Protein AF-A0A2E7K359-F1 (afdb_monomer)

Sequence (233 aa):
MKFLVPFIATLAVSAGAFAADNQGDCYQSVEAIDMALESTPFDQAVTEQILAETNKAVEACESQNMQKAAIHLKKATELFNEARIAMGPGIKQEEFWAQVRTWWGSIASPDSVTTLRSPINCDARIDMLGYRVSQESPEGATFDVLVAAEEEIDGFTQTGFVSLPYDNDSQFSLCHHGGDAYDTPEVTVETISMEGTCDRAIVIDDGMCDKVRLYWPKSNPGDDEVTLIIDRN

Nearest PDB structures (foldseek):
  4z36-assembly1_A  TM=6.288E-01  e=1.512E+00  Homo sapiens
  4z35-assembly1_A  TM=7.274E-01  e=3.018E+00  Homo sapiens
  6m97-assembly1_A  TM=5.130E-01  e=9.006E-01  Salmo salar
  7c6a-assembly1_A  TM=5.335E-01  e=3.387E+00  Homo sapiens
  6dki-assembly1_A  TM=3.696E-01  e=3.387E+00  Homo sapiens

pLDDT: mean 82.36, std 16.04, range [25.42, 97.25]

Foldseek 3Di:
DDDDDPPPPPPPPDLPALQPVALVSLVVLLVSLVSNLVQDAFDPVLSVVLVVLSVQLVVCSVVGNRVSNSVSSNVSSVSSVVRLVQLPPKDDPVNVVVVCCVPVNPVDDPVFKDKDWFPQAQSRHTKIKIWGWDQPDPVGIWIKIKIWTQDPPPRAIAMEIDIADEPDPDPRHDYDDPPDPPDQFDWDKDQCDDPQFHRIWTWTHNVPAFIKTWTFGNDDPPDSYGHTDIDTD

Structure (mmCIF, N/CA/C/O backbone):
data_AF-A0A2E7K359-F1
#
_entry.id   AF-A0A2E7K359-F1
#
loop_
_atom_site.group_PDB
_atom_site.id
_atom_site.type_symbol
_atom_site.label_atom_id
_atom_site.label_alt_id
_atom_site.label_comp_id
_atom_site.label_asym_id
_atom_site.label_entity_id
_atom_site.label_seq_id
_atom_site.pdbx_PDB_ins_code
_atom_site.Cartn_x
_atom_site.Cartn_y
_atom_site.Cartn_z
_atom_site.occupancy
_atom_site.B_iso_or_equiv
_atom_site.auth_seq_id
_atom_site.auth_comp_id
_atom_site.auth_asym_id
_atom_site.auth_atom_id
_atom_site.pdbx_PDB_model_num
ATOM 1 N N . MET A 1 1 ? -20.107 8.081 -21.647 1.00 36.09 1 MET A N 1
ATOM 2 C CA . MET A 1 1 ? -20.400 7.221 -20.483 1.00 36.09 1 MET A CA 1
ATOM 3 C C . MET A 1 1 ? -19.724 7.852 -19.280 1.00 36.09 1 MET A C 1
ATOM 5 O O . MET A 1 1 ? -18.546 8.155 -19.376 1.00 36.09 1 MET A O 1
ATOM 9 N N . LYS A 1 2 ? -20.480 8.175 -18.226 1.00 31.19 2 LYS A N 1
ATOM 10 C CA . LYS A 1 2 ? -19.941 8.703 -16.966 1.00 31.19 2 LYS A CA 1
ATOM 11 C C . LYS A 1 2 ? -19.516 7.502 -16.127 1.00 31.19 2 LYS A C 1
ATOM 13 O O . LYS A 1 2 ? -20.394 6.752 -15.715 1.00 31.19 2 LYS A O 1
ATOM 18 N N . PHE A 1 3 ? -18.220 7.307 -15.921 1.00 26.72 3 PHE A N 1
ATOM 19 C CA . PHE A 1 3 ? -17.731 6.325 -14.960 1.00 26.72 3 PHE A CA 1
ATOM 20 C C . PHE A 1 3 ? -17.520 7.022 -13.619 1.00 26.72 3 PHE A C 1
ATOM 22 O O . PHE A 1 3 ? -16.901 8.083 -13.547 1.00 26.72 3 PHE A O 1
ATOM 29 N N . LEU A 1 4 ? -18.153 6.463 -12.588 1.00 25.42 4 LEU A N 1
ATOM 30 C CA . LEU A 1 4 ? -17.957 6.854 -11.203 1.00 25.42 4 LEU A CA 1
ATOM 31 C C . LEU A 1 4 ? -16.514 6.521 -10.821 1.00 25.42 4 LEU A C 1
ATOM 33 O O . LEU A 1 4 ? -16.152 5.354 -10.740 1.00 25.42 4 LEU A O 1
ATOM 37 N N . VAL A 1 5 ? -15.712 7.553 -10.580 1.00 26.50 5 VAL A N 1
ATOM 38 C CA . VAL A 1 5 ? -14.507 7.441 -9.756 1.00 26.50 5 VAL A CA 1
ATOM 39 C C . VAL A 1 5 ? -14.977 6.969 -8.375 1.00 26.50 5 VAL A C 1
ATOM 41 O O . VAL A 1 5 ? -15.903 7.596 -7.841 1.00 26.50 5 VAL A O 1
ATOM 44 N N . PRO A 1 6 ? -14.419 5.899 -7.779 1.00 30.14 6 PRO A N 1
ATOM 45 C CA . PRO A 1 6 ? -14.694 5.599 -6.389 1.00 30.14 6 PRO A CA 1
ATOM 46 C C . PRO A 1 6 ? -14.055 6.729 -5.588 1.00 30.14 6 PRO A C 1
ATOM 48 O O . PRO A 1 6 ? -12.846 6.797 -5.388 1.00 30.14 6 PRO A O 1
ATOM 51 N N . PHE A 1 7 ? -14.888 7.689 -5.203 1.00 27.67 7 PHE A N 1
ATOM 52 C CA . PHE A 1 7 ? -14.569 8.632 -4.154 1.00 27.67 7 PHE A CA 1
ATOM 53 C C . PHE A 1 7 ? -14.324 7.759 -2.923 1.00 27.67 7 PHE A C 1
ATOM 55 O O . PHE A 1 7 ? -15.277 7.281 -2.309 1.00 27.67 7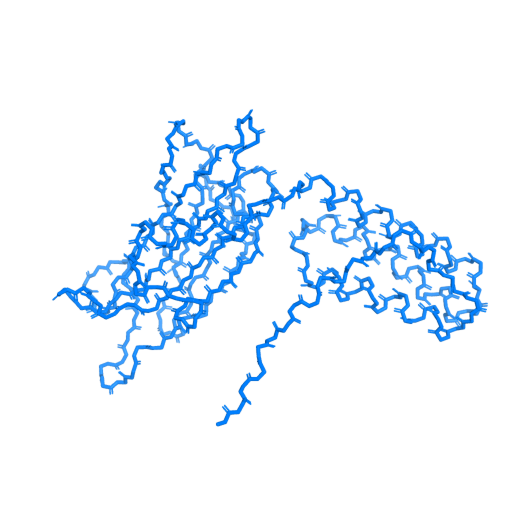 PHE A O 1
ATOM 62 N N . ILE A 1 8 ? -13.058 7.479 -2.603 1.00 33.09 8 ILE A N 1
ATOM 63 C CA . ILE A 1 8 ? -12.691 6.970 -1.286 1.00 33.09 8 ILE A CA 1
ATOM 64 C C . ILE A 1 8 ? -13.028 8.127 -0.356 1.00 33.09 8 ILE A C 1
ATOM 66 O O . ILE A 1 8 ? -12.249 9.065 -0.179 1.00 33.09 8 ILE A O 1
ATOM 70 N N . ALA A 1 9 ? -14.269 8.130 0.127 1.00 28.42 9 ALA A N 1
ATOM 71 C CA . ALA A 1 9 ? -14.694 9.013 1.181 1.00 28.42 9 ALA A CA 1
ATOM 72 C C . ALA A 1 9 ? -13.755 8.709 2.337 1.00 28.42 9 ALA A C 1
ATOM 74 O O . ALA A 1 9 ? -13.817 7.636 2.931 1.00 28.42 9 ALA A O 1
ATOM 75 N N . THR A 1 10 ? -12.835 9.630 2.605 1.00 36.50 10 THR A N 1
ATOM 76 C CA . THR A 1 10 ? -12.065 9.635 3.836 1.00 36.50 10 THR A CA 1
ATOM 77 C C . THR A 1 10 ? -13.097 9.822 4.939 1.00 36.50 10 THR A C 1
ATOM 79 O O . THR A 1 10 ? -13.467 10.946 5.280 1.00 36.50 10 THR A O 1
ATOM 82 N N . LEU A 1 11 ? -13.664 8.713 5.415 1.00 40.19 11 LEU A N 1
ATOM 83 C CA . LEU A 1 11 ? -14.489 8.671 6.604 1.00 40.19 11 LEU A CA 1
ATOM 84 C C . LEU A 1 11 ? -13.531 9.004 7.736 1.00 40.19 11 LEU A C 1
ATOM 86 O O . LEU A 1 11 ? -12.896 8.148 8.343 1.00 40.19 11 LEU A O 1
ATOM 90 N N . ALA A 1 12 ? -13.372 10.304 7.973 1.00 41.19 12 ALA A N 1
ATOM 91 C CA . ALA A 1 12 ? -12.900 10.772 9.246 1.00 41.19 12 ALA A CA 1
ATOM 92 C C . ALA A 1 12 ? -13.884 10.185 10.255 1.00 41.19 12 ALA A C 1
ATOM 94 O O . ALA A 1 12 ? -15.019 10.655 10.361 1.00 41.19 12 ALA A O 1
ATOM 95 N N . VAL A 1 13 ? -13.455 9.144 10.969 1.00 49.72 13 VAL A N 1
ATOM 96 C CA . VAL A 1 13 ? -14.063 8.728 12.229 1.00 49.72 13 VAL A CA 1
ATOM 97 C C . VAL A 1 13 ? -13.829 9.897 13.180 1.00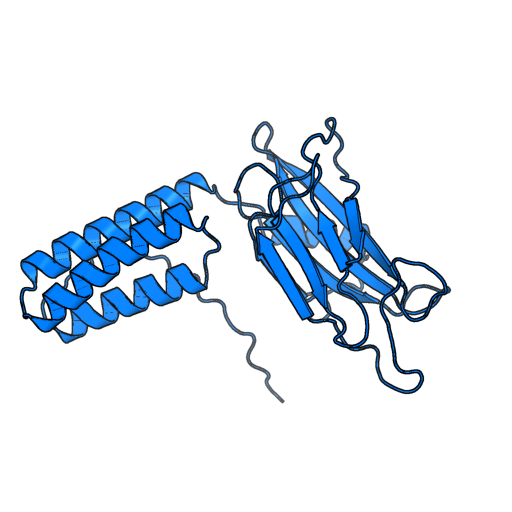 49.72 13 VAL A C 1
ATOM 99 O O . VAL A 1 13 ? -12.864 9.953 13.942 1.00 49.72 13 VAL A O 1
ATOM 102 N N . SER A 1 14 ? -14.620 10.950 12.991 1.00 43.53 14 SER A N 1
ATOM 103 C CA . SER A 1 14 ? -14.461 12.193 13.713 1.00 43.53 14 SER A CA 1
ATOM 104 C C . SER A 1 14 ? -14.721 11.879 15.175 1.00 43.53 14 SER A C 1
ATOM 106 O O . SER A 1 14 ? -15.659 11.157 15.496 1.00 43.53 14 SER A O 1
ATOM 108 N N . ALA A 1 15 ? -13.901 12.436 16.062 1.00 40.06 15 ALA A N 1
ATOM 109 C CA . ALA A 1 15 ? -13.975 12.263 17.513 1.00 40.06 15 ALA A CA 1
ATOM 110 C C . ALA A 1 15 ? -15.309 12.733 18.155 1.00 40.06 15 ALA A C 1
ATOM 112 O O . ALA A 1 15 ? -15.413 12.840 19.378 1.00 40.06 15 ALA A O 1
ATOM 113 N N . GLY A 1 16 ? -16.330 13.036 17.348 1.00 39.84 16 GLY A N 1
ATOM 114 C CA . GLY A 1 16 ? -17.699 13.258 17.773 1.00 39.84 16 GLY A CA 1
ATOM 115 C C . GLY A 1 16 ? -18.357 11.928 18.113 1.00 39.84 16 GLY A C 1
ATOM 116 O O . GLY A 1 16 ? -18.814 11.225 17.225 1.00 39.84 16 GLY A O 1
ATOM 117 N N . ALA A 1 17 ? -18.346 11.616 19.410 1.00 44.19 17 ALA A N 1
ATOM 118 C CA . ALA A 1 17 ? -19.154 10.623 20.112 1.00 44.19 17 ALA A CA 1
ATOM 119 C C . ALA A 1 17 ? -20.079 9.777 19.219 1.00 44.19 17 ALA A C 1
ATOM 121 O O . ALA A 1 17 ? -21.140 10.240 18.803 1.00 44.19 17 ALA A O 1
ATOM 122 N N . PHE A 1 18 ? -19.712 8.510 19.020 1.00 56.94 18 PHE A N 1
ATOM 123 C CA . PHE A 1 18 ? -20.666 7.463 18.676 1.00 56.94 18 PHE A CA 1
ATOM 124 C C . PHE A 1 18 ? -21.719 7.387 19.792 1.00 56.94 18 PHE A C 1
ATOM 126 O O . PHE A 1 18 ? -21.542 6.713 20.809 1.00 56.94 18 PHE A O 1
ATOM 133 N N . ALA A 1 19 ? -22.775 8.185 19.659 1.00 56.38 19 ALA A N 1
ATOM 134 C CA . ALA A 1 19 ? -23.926 8.162 20.537 1.00 56.38 19 ALA A CA 1
ATOM 135 C C . ALA A 1 19 ? -24.786 6.976 20.101 1.00 56.38 19 ALA A C 1
ATOM 137 O O . ALA A 1 19 ? -25.603 7.083 19.193 1.00 56.38 19 ALA A O 1
ATOM 138 N N . ALA A 1 20 ? -24.562 5.815 20.714 1.00 63.44 20 ALA A N 1
ATOM 139 C CA . ALA A 1 20 ? -25.465 4.678 20.589 1.00 63.44 20 ALA A CA 1
ATOM 140 C C . ALA A 1 20 ? -26.734 4.962 21.413 1.00 63.44 20 ALA A C 1
ATOM 142 O O . ALA A 1 20 ? -26.973 4.318 22.428 1.00 63.44 20 ALA A O 1
ATOM 143 N N . ASP A 1 21 ? -27.517 5.975 21.035 1.00 75.94 21 ASP A N 1
ATOM 144 C CA . ASP A 1 21 ? -28.728 6.363 21.773 1.00 75.94 21 ASP A CA 1
ATOM 145 C C . ASP A 1 21 ? -29.870 5.363 21.537 1.00 75.94 21 ASP A C 1
ATOM 147 O O . ASP A 1 21 ? -30.780 5.217 22.358 1.00 75.94 21 ASP A O 1
ATOM 151 N N . ASN A 1 22 ? -29.802 4.626 20.428 1.00 85.38 22 ASN A N 1
ATOM 152 C CA . ASN A 1 22 ? -30.669 3.501 20.125 1.00 85.38 22 ASN A CA 1
ATOM 153 C C . ASN A 1 22 ? -29.909 2.394 19.367 1.00 85.38 22 ASN A C 1
ATOM 155 O O . ASN A 1 22 ? -28.769 2.564 18.937 1.00 85.38 22 ASN A O 1
ATOM 159 N N . GLN A 1 23 ? -30.562 1.242 19.194 1.00 86.31 23 GLN A N 1
ATOM 160 C CA . GLN A 1 23 ? -29.957 0.068 18.559 1.00 86.31 23 GLN A CA 1
ATOM 161 C C . GLN A 1 23 ? -29.557 0.310 17.091 1.00 86.31 23 GLN A C 1
ATOM 163 O O . GLN A 1 23 ? -28.557 -0.242 16.644 1.00 86.31 23 GLN A O 1
ATOM 168 N N . GLY A 1 24 ? -30.295 1.145 16.352 1.00 85.19 24 GLY A N 1
ATOM 169 C CA . GLY A 1 24 ? -29.943 1.530 14.983 1.00 85.19 24 GLY A CA 1
ATOM 170 C C . GLY A 1 24 ? -28.645 2.335 14.932 1.00 85.19 24 GLY A C 1
ATOM 171 O O . GLY A 1 24 ? -27.735 1.971 14.191 1.00 85.19 24 GLY A O 1
ATOM 172 N N . ASP A 1 25 ? -28.524 3.357 15.780 1.00 86.25 25 ASP A N 1
ATOM 173 C CA . ASP A 1 25 ? -27.317 4.193 15.876 1.00 86.25 25 ASP A CA 1
ATOM 174 C C . ASP A 1 25 ? -26.092 3.356 16.288 1.00 86.25 25 ASP A C 1
ATOM 176 O O . ASP A 1 25 ? -24.977 3.562 15.805 1.00 86.25 25 ASP A O 1
ATOM 180 N N . CYS A 1 26 ? -26.311 2.362 17.154 1.00 88.19 26 CYS A N 1
ATOM 181 C CA . CYS A 1 26 ? -25.297 1.408 17.596 1.00 88.19 26 CYS A CA 1
ATOM 182 C C . CYS A 1 26 ? -24.690 0.631 16.417 1.00 88.19 26 CYS A C 1
ATOM 184 O O . CYS A 1 26 ? -23.471 0.609 16.255 1.00 88.19 26 CYS A O 1
ATOM 186 N N . TYR A 1 27 ? -25.528 0.045 15.555 1.00 90.00 27 TYR A N 1
ATOM 187 C CA . TYR A 1 27 ? -25.046 -0.707 14.392 1.00 90.00 27 TYR A CA 1
ATOM 188 C C . TYR A 1 27 ? -24.427 0.183 13.317 1.00 90.00 27 TYR A C 1
ATOM 190 O O . TYR A 1 27 ? -23.407 -0.196 12.754 1.00 90.00 27 TYR A O 1
ATOM 198 N N . GLN A 1 28 ? -24.969 1.382 13.086 1.00 89.06 28 GLN A N 1
ATOM 199 C CA . GLN A 1 28 ? -24.342 2.351 12.178 1.00 89.06 28 GLN A CA 1
ATOM 200 C C . GLN A 1 28 ? -22.927 2.722 12.635 1.00 89.06 28 GLN A C 1
ATOM 202 O O . GLN A 1 28 ? -22.025 2.896 11.820 1.00 89.06 28 GLN A O 1
ATOM 207 N N . SER A 1 29 ? -22.722 2.816 13.949 1.00 88.81 29 SER A N 1
ATOM 208 C CA . SER A 1 29 ? -21.412 3.093 14.538 1.00 88.81 29 SER A CA 1
ATOM 209 C C . SER A 1 29 ? -20.427 1.941 14.327 1.00 88.81 29 SER A C 1
ATOM 211 O O . SER A 1 29 ? -19.271 2.176 13.983 1.00 88.81 29 SER A O 1
ATOM 213 N N . VAL A 1 30 ? -20.888 0.700 14.513 1.00 90.94 30 VAL A N 1
ATOM 214 C CA . VAL A 1 30 ? -20.098 -0.512 14.239 1.00 90.94 30 VAL A CA 1
ATOM 215 C C . VAL A 1 30 ? -19.695 -0.568 12.766 1.00 90.94 30 VAL A C 1
ATOM 217 O O . VAL A 1 30 ? -18.514 -0.721 12.472 1.00 90.94 30 VAL A O 1
ATOM 220 N N . GLU A 1 31 ? -20.654 -0.387 11.857 1.00 89.44 31 GLU A N 1
ATOM 221 C CA . GLU A 1 31 ? -20.432 -0.421 10.406 1.00 89.44 31 GLU A CA 1
ATOM 222 C C . GLU A 1 31 ? -19.431 0.653 9.963 1.00 89.44 31 GLU A C 1
ATOM 224 O O . GLU A 1 31 ? -18.535 0.380 9.169 1.00 89.44 31 GLU A O 1
ATOM 229 N N . ALA A 1 32 ? -19.506 1.858 10.533 1.00 87.75 32 ALA A N 1
ATOM 230 C CA . ALA A 1 32 ? -18.550 2.920 10.233 1.00 87.75 32 ALA A CA 1
ATOM 231 C C . ALA A 1 32 ? -17.109 2.562 10.639 1.00 87.75 32 ALA A C 1
ATOM 233 O O . ALA A 1 32 ? -16.174 2.914 9.920 1.00 87.75 32 ALA A O 1
ATOM 234 N N . ILE A 1 33 ? -16.915 1.883 11.776 1.00 88.12 33 ILE A N 1
ATOM 235 C CA . ILE A 1 33 ? -15.588 1.418 12.208 1.00 88.12 33 ILE A CA 1
ATOM 236 C C . ILE A 1 33 ? -15.104 0.280 11.306 1.00 88.12 33 ILE A C 1
ATOM 238 O O . ILE A 1 33 ? -13.936 0.277 10.928 1.00 88.12 33 ILE A O 1
ATOM 242 N N . ASP A 1 34 ? -15.987 -0.646 10.936 1.00 87.75 34 ASP A N 1
ATOM 243 C CA . ASP A 1 34 ? -15.666 -1.780 10.064 1.00 87.75 34 ASP A CA 1
ATOM 244 C C . ASP A 1 34 ? -15.203 -1.304 8.678 1.00 87.75 34 ASP A C 1
ATOM 246 O O . ASP A 1 34 ? -14.085 -1.589 8.256 1.00 87.75 34 ASP A O 1
ATOM 250 N N . MET A 1 35 ? -15.972 -0.416 8.040 1.00 82.81 35 MET A N 1
ATOM 251 C CA . MET A 1 35 ? -15.583 0.219 6.773 1.00 82.81 35 MET A CA 1
ATOM 252 C C . MET A 1 35 ? -14.269 1.010 6.880 1.00 82.81 35 MET A C 1
ATOM 254 O O . MET A 1 35 ? -13.477 1.072 5.934 1.00 82.81 35 MET A O 1
ATOM 258 N N . ALA A 1 36 ? -14.026 1.663 8.020 1.00 82.19 36 ALA A N 1
ATOM 259 C CA . ALA A 1 36 ? -12.787 2.401 8.248 1.00 82.19 36 ALA A CA 1
ATOM 260 C C . ALA A 1 36 ? -11.581 1.457 8.400 1.00 82.19 36 ALA A C 1
ATOM 262 O O . ALA A 1 36 ? -10.495 1.782 7.920 1.00 82.19 36 ALA A O 1
ATOM 263 N N . LEU A 1 37 ? -11.763 0.294 9.033 1.00 83.94 37 LEU A N 1
ATOM 264 C CA . LEU A 1 37 ? -10.744 -0.752 9.135 1.00 83.94 37 LEU A CA 1
ATOM 265 C C . LEU A 1 37 ? -10.445 -1.388 7.778 1.00 83.94 37 LEU A C 1
ATOM 267 O O . LEU A 1 37 ? -9.279 -1.542 7.437 1.00 83.94 37 LEU A O 1
ATOM 271 N N . GLU A 1 38 ? -11.466 -1.690 6.976 1.00 79.31 38 GLU A N 1
ATOM 272 C CA . GLU A 1 38 ? -11.282 -2.246 5.627 1.00 79.31 38 GLU A CA 1
ATOM 273 C C . GLU A 1 38 ? -10.488 -1.308 4.709 1.00 79.31 38 GLU A C 1
ATOM 275 O O . GLU A 1 38 ? -9.737 -1.749 3.841 1.00 79.31 38 GLU A O 1
ATOM 280 N N . SER A 1 39 ? -10.641 0.002 4.906 1.00 69.69 39 SER A N 1
ATOM 281 C CA . SER A 1 39 ? -9.964 1.029 4.111 1.00 69.69 39 SER A CA 1
ATOM 282 C C . SER A 1 39 ? -8.619 1.487 4.685 1.00 69.69 39 SER A C 1
ATOM 284 O O . SER A 1 39 ? -7.922 2.262 4.023 1.00 69.69 39 SER A O 1
ATOM 286 N N . THR A 1 40 ? -8.231 1.022 5.880 1.00 70.69 40 THR A N 1
ATOM 287 C CA . THR A 1 40 ? -6.989 1.438 6.548 1.00 70.69 40 THR A CA 1
ATOM 288 C C . THR A 1 40 ? -6.084 0.233 6.835 1.00 70.69 40 THR A C 1
ATOM 290 O O . THR A 1 40 ? -6.432 -0.610 7.659 1.00 70.69 40 THR A O 1
ATOM 293 N N . PRO A 1 41 ? -4.891 0.152 6.222 1.00 72.31 41 PRO A N 1
ATOM 294 C CA . PRO A 1 41 ? -4.006 -1.009 6.325 1.00 72.31 41 PRO A CA 1
ATOM 295 C C . PRO A 1 41 ? -3.184 -0.992 7.625 1.00 72.31 41 PRO A C 1
ATOM 297 O O . PRO A 1 41 ? -1.968 -0.798 7.612 1.00 72.31 41 PRO A O 1
ATOM 300 N N . PHE A 1 42 ? -3.852 -1.168 8.766 1.00 79.06 42 PHE A N 1
ATOM 301 C CA . PHE A 1 42 ? -3.182 -1.360 10.053 1.00 79.06 42 PHE A CA 1
ATOM 302 C C . PHE A 1 42 ? -2.490 -2.726 10.139 1.00 79.06 42 PHE A C 1
ATOM 304 O O . PHE A 1 42 ? -2.877 -3.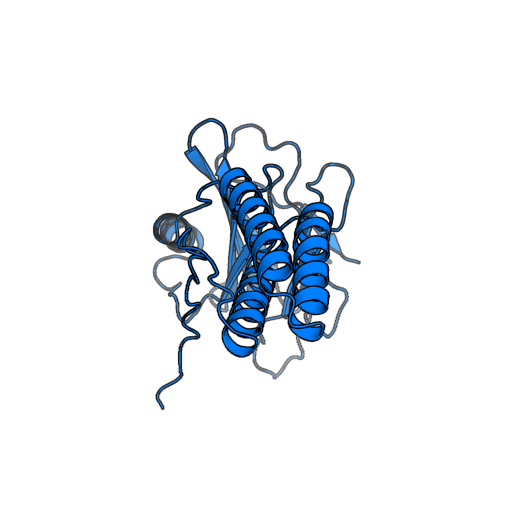687 9.472 1.00 79.06 42 PHE A O 1
ATOM 311 N N . ASP A 1 43 ? -1.501 -2.835 11.028 1.00 75.38 43 ASP A N 1
ATOM 312 C CA . ASP A 1 43 ? -0.932 -4.127 11.416 1.00 75.38 43 ASP A CA 1
ATOM 313 C C . ASP A 1 43 ? -2.008 -5.072 11.959 1.00 75.38 43 ASP A C 1
ATOM 315 O O . ASP A 1 43 ? -2.905 -4.656 12.698 1.00 75.38 43 ASP A O 1
ATOM 319 N N . GLN A 1 44 ? -1.857 -6.372 11.692 1.00 78.62 44 GLN A N 1
ATOM 320 C CA . GLN A 1 44 ? -2.800 -7.399 12.144 1.00 78.62 44 GLN A CA 1
ATOM 321 C C . GLN A 1 44 ? -3.103 -7.303 13.649 1.00 78.62 44 GLN A C 1
ATOM 323 O O . GLN A 1 44 ? -4.263 -7.336 14.049 1.00 78.62 44 GLN A O 1
ATOM 328 N N . ALA A 1 45 ? -2.079 -7.119 14.489 1.00 83.00 45 ALA A N 1
ATOM 329 C CA . ALA A 1 45 ? -2.248 -7.030 15.940 1.00 83.00 45 ALA A CA 1
ATOM 330 C C . ALA A 1 45 ? -3.072 -5.807 16.386 1.00 83.00 45 ALA A C 1
ATOM 332 O O . ALA A 1 45 ? -3.732 -5.847 17.426 1.00 83.00 45 ALA A O 1
ATOM 333 N N . VAL A 1 46 ? -3.024 -4.712 15.625 1.00 87.19 46 VAL A N 1
ATOM 334 C CA . VAL A 1 46 ? -3.819 -3.504 15.875 1.00 87.19 46 VAL A CA 1
ATOM 335 C C . VAL A 1 46 ? -5.251 -3.724 15.399 1.00 87.19 46 VAL A C 1
ATOM 337 O O . VAL A 1 46 ? -6.190 -3.472 16.156 1.00 87.19 46 VAL A O 1
ATOM 340 N N . THR A 1 47 ? -5.421 -4.271 14.194 1.00 88.19 47 THR A N 1
ATOM 341 C CA . THR A 1 47 ? -6.728 -4.643 13.636 1.00 88.19 47 THR A CA 1
ATOM 342 C C . THR A 1 47 ? -7.483 -5.580 14.576 1.00 88.19 47 THR A C 1
ATOM 344 O O . THR A 1 47 ? -8.643 -5.327 14.898 1.00 88.19 47 THR A O 1
ATOM 347 N N . GLU A 1 48 ? -6.819 -6.606 15.112 1.00 92.38 48 GLU A N 1
ATOM 348 C CA . GLU A 1 48 ? -7.402 -7.542 16.081 1.00 92.38 48 GLU A CA 1
ATOM 349 C C . GLU A 1 48 ? -7.860 -6.850 17.375 1.00 92.38 48 GLU A C 1
ATOM 351 O O . GLU A 1 48 ? -8.919 -7.184 17.909 1.00 92.38 48 GLU A O 1
ATOM 356 N N . GLN A 1 49 ? -7.111 -5.861 17.875 1.00 94.62 49 GLN A N 1
ATOM 357 C CA . GLN A 1 49 ? -7.500 -5.101 19.070 1.00 94.62 49 GLN A CA 1
ATOM 358 C C . GLN A 1 49 ? -8.733 -4.231 18.828 1.00 94.62 49 GLN A C 1
ATOM 360 O O . GLN A 1 49 ? -9.624 -4.184 19.680 1.00 94.62 49 GLN A O 1
ATOM 365 N N . ILE A 1 50 ? -8.800 -3.560 17.676 1.00 93.62 50 ILE A N 1
ATOM 366 C CA . ILE A 1 50 ? -9.955 -2.732 17.317 1.00 93.62 50 ILE A CA 1
ATOM 367 C C . ILE A 1 50 ? -11.181 -3.635 17.131 1.00 93.62 50 ILE A C 1
ATOM 369 O O . ILE A 1 50 ? -12.209 -3.391 17.762 1.00 93.62 50 ILE A O 1
ATOM 373 N N . LEU A 1 51 ? -11.054 -4.730 16.371 1.00 94.56 51 LEU A N 1
ATOM 374 C CA . LEU A 1 51 ? -12.129 -5.707 16.159 1.00 94.56 51 LEU A CA 1
ATOM 375 C C . LEU A 1 51 ? -12.619 -6.340 17.465 1.00 94.56 51 LEU A C 1
ATOM 377 O O . LEU A 1 51 ? -13.819 -6.550 17.632 1.00 94.56 51 LEU A O 1
ATOM 381 N N . ALA A 1 52 ? -11.729 -6.620 18.419 1.00 97.00 52 ALA A N 1
ATOM 382 C CA . ALA A 1 52 ? -12.124 -7.166 19.714 1.00 97.00 52 ALA A CA 1
ATOM 383 C C . ALA A 1 52 ? -13.051 -6.218 20.494 1.00 97.00 52 ALA A C 1
ATOM 385 O O . ALA A 1 52 ? -13.991 -6.680 21.142 1.00 97.00 52 ALA A O 1
ATOM 386 N N . GLU A 1 53 ? -12.816 -4.905 20.445 1.00 96.81 53 GLU A N 1
ATOM 387 C CA . GLU A 1 53 ? -13.716 -3.922 21.059 1.00 96.81 53 GLU A CA 1
ATOM 388 C C . GLU A 1 53 ? -14.982 -3.701 20.223 1.00 96.81 53 GLU A C 1
ATOM 390 O O . GLU A 1 53 ? -16.074 -3.640 20.790 1.00 96.81 53 GLU A O 1
ATOM 395 N N . THR A 1 54 ? -14.881 -3.687 18.891 1.00 94.94 54 THR A N 1
ATOM 396 C CA . THR A 1 54 ? -16.045 -3.615 17.992 1.00 94.94 54 THR A CA 1
ATOM 397 C C . THR A 1 54 ? -17.005 -4.791 18.210 1.00 94.94 54 THR A C 1
ATOM 399 O O . THR A 1 54 ? -18.209 -4.586 18.350 1.00 94.94 54 THR A O 1
ATOM 402 N N . ASN A 1 55 ? -16.497 -6.015 18.367 1.00 96.38 55 ASN A N 1
ATOM 403 C CA . ASN A 1 55 ? -17.316 -7.199 18.650 1.00 96.38 55 ASN A CA 1
ATOM 404 C C . ASN A 1 55 ? -18.027 -7.105 20.009 1.00 96.38 55 ASN A C 1
ATOM 406 O O . ASN A 1 55 ? -19.212 -7.419 20.117 1.00 96.38 55 ASN A O 1
ATOM 410 N N . LYS A 1 56 ? -17.355 -6.591 21.048 1.00 97.25 56 LYS A N 1
ATOM 411 C CA . LYS A 1 56 ? -18.003 -6.338 22.350 1.00 97.25 56 LYS A CA 1
ATOM 412 C C . LYS A 1 56 ? -19.091 -5.265 22.253 1.00 97.25 56 LYS A C 1
ATOM 414 O O . LYS A 1 56 ? -20.072 -5.324 23.000 1.00 97.25 56 LYS A O 1
ATOM 419 N N . ALA A 1 57 ? -18.931 -4.284 21.362 1.00 93.94 57 ALA A N 1
ATOM 420 C CA . ALA A 1 57 ? -19.979 -3.314 21.070 1.00 93.94 57 ALA A CA 1
ATOM 421 C C . ALA A 1 57 ? -21.184 -3.982 20.399 1.00 93.94 57 ALA A C 1
ATOM 423 O O . ALA A 1 57 ? -22.304 -3.741 20.844 1.00 93.94 57 ALA A O 1
ATOM 424 N N . VAL A 1 58 ? -20.968 -4.868 19.419 1.00 95.88 58 VAL A N 1
ATOM 425 C CA . VAL A 1 58 ? -22.036 -5.651 18.765 1.00 95.88 58 VAL A CA 1
ATOM 426 C C . VAL A 1 58 ? -22.844 -6.448 19.790 1.00 95.88 58 VAL A C 1
ATOM 428 O O . VAL A 1 58 ? -24.064 -6.291 19.854 1.00 95.88 58 VAL A O 1
ATOM 431 N N . GLU A 1 59 ? -22.185 -7.211 20.667 1.00 96.75 59 GLU A N 1
ATOM 432 C CA . GLU A 1 59 ? -22.854 -7.969 21.740 1.00 96.75 59 GLU A CA 1
ATOM 433 C C . GLU A 1 59 ? -23.696 -7.059 22.662 1.00 96.75 59 GLU A C 1
ATOM 435 O O . GLU A 1 59 ? -24.773 -7.421 23.156 1.00 96.75 59 GLU A O 1
ATOM 440 N N . ALA A 1 60 ? -23.214 -5.841 22.919 1.00 94.69 60 ALA A N 1
ATOM 441 C CA . ALA A 1 60 ? -23.934 -4.853 23.712 1.00 94.69 60 ALA A CA 1
ATOM 442 C C . ALA A 1 60 ? -25.117 -4.223 22.949 1.00 94.69 60 ALA A C 1
ATOM 444 O O . ALA A 1 60 ? -26.167 -4.000 23.559 1.00 94.69 60 ALA A O 1
ATOM 445 N N . CYS A 1 61 ? -24.994 -3.992 21.635 1.00 91.69 61 CYS A N 1
ATOM 446 C CA . CYS A 1 61 ? -26.100 -3.562 20.774 1.00 91.69 61 CYS A CA 1
ATOM 447 C C . CYS A 1 61 ? -27.219 -4.619 20.766 1.00 91.69 61 CYS A C 1
ATOM 449 O O . CYS A 1 61 ? -28.389 -4.282 20.957 1.00 91.69 61 CYS A O 1
ATOM 451 N N . GLU A 1 62 ? -26.862 -5.897 20.599 1.00 9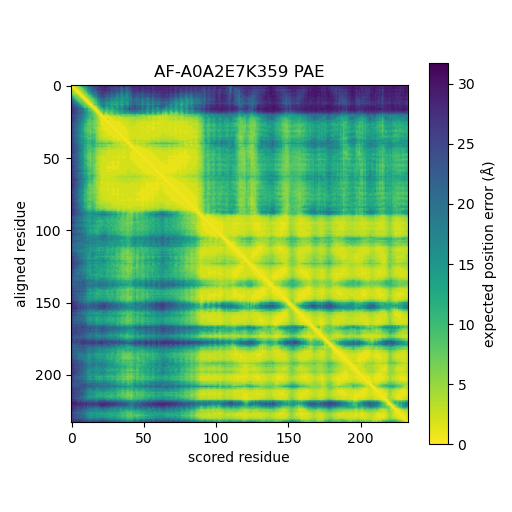5.12 62 GLU A N 1
ATOM 452 C CA . GLU A 1 62 ? -27.794 -7.035 20.560 1.00 95.12 62 GLU A CA 1
ATOM 453 C C . GLU A 1 62 ? -28.572 -7.204 21.867 1.00 95.12 62 GLU A C 1
ATOM 455 O O . GLU A 1 62 ? -29.776 -7.458 21.862 1.00 95.12 62 GLU A O 1
ATOM 460 N N . SER A 1 63 ? -27.896 -7.001 22.999 1.00 95.06 63 SER A N 1
ATOM 461 C CA . SER A 1 63 ? -28.507 -7.040 24.333 1.00 95.06 63 SER A CA 1
ATOM 462 C C . SER A 1 63 ? -29.230 -5.745 24.726 1.00 95.06 63 SER A C 1
ATOM 464 O O . SER A 1 63 ? -29.671 -5.612 25.869 1.00 95.06 63 SER A O 1
ATOM 466 N N . GLN A 1 64 ? -29.361 -4.787 23.799 1.00 93.31 64 GLN A N 1
ATOM 467 C CA . GLN A 1 64 ? -29.954 -3.462 24.013 1.00 93.31 64 GLN A CA 1
ATOM 468 C C . GLN A 1 64 ? -29.300 -2.660 25.155 1.00 93.31 64 GLN A C 1
ATOM 470 O O . GLN A 1 64 ? -29.890 -1.729 25.707 1.00 93.31 64 GLN A O 1
ATOM 475 N N . ASN A 1 65 ? -28.052 -2.982 25.501 1.00 94.88 65 ASN A N 1
ATOM 476 C CA . ASN A 1 65 ? -27.289 -2.290 26.529 1.00 94.88 65 ASN A CA 1
ATOM 477 C C . ASN A 1 65 ? -26.459 -1.160 25.907 1.00 94.88 65 ASN A C 1
ATOM 479 O O . ASN A 1 65 ? -25.241 -1.258 25.748 1.00 94.88 65 ASN A O 1
ATOM 483 N N . MET A 1 66 ? -27.143 -0.064 25.581 1.00 90.00 66 MET A N 1
ATOM 484 C CA . MET A 1 66 ? -26.567 1.096 24.894 1.00 90.00 66 MET A CA 1
ATOM 485 C C . MET A 1 66 ? -25.403 1.750 25.651 1.00 90.00 66 MET A C 1
ATOM 487 O O . MET A 1 66 ? -24.428 2.185 25.045 1.00 90.00 66 MET A O 1
ATOM 491 N N . GLN A 1 67 ? -25.448 1.756 26.987 1.00 91.69 67 GLN A N 1
ATOM 492 C CA . GLN A 1 67 ? -24.343 2.272 27.800 1.00 91.69 67 GLN A CA 1
ATOM 493 C C . GLN A 1 67 ? -23.076 1.436 27.621 1.00 91.69 67 GLN A C 1
ATOM 495 O O . GLN A 1 67 ? -21.989 1.984 27.444 1.00 91.69 67 GLN A O 1
ATOM 500 N N . LYS A 1 68 ? -23.210 0.105 27.643 1.00 93.38 68 LYS A N 1
ATOM 501 C CA . LYS A 1 68 ? -22.081 -0.801 27.423 1.00 93.38 68 LYS A CA 1
ATOM 502 C C . LYS A 1 68 ? -21.578 -0.715 25.980 1.00 93.38 68 LYS A C 1
ATOM 504 O O . LYS A 1 68 ? -20.368 -0.694 25.771 1.00 93.38 68 LYS A O 1
ATOM 509 N N . ALA A 1 69 ? -22.481 -0.600 25.008 1.00 92.69 69 ALA A N 1
ATOM 510 C CA . ALA A 1 69 ? -22.108 -0.442 23.608 1.00 92.69 69 ALA A CA 1
ATOM 511 C C . ALA A 1 69 ? -21.307 0.845 23.375 1.00 92.69 69 ALA A C 1
ATOM 513 O O . ALA A 1 69 ? -20.237 0.794 22.777 1.00 92.69 69 ALA A O 1
ATOM 514 N N . ALA A 1 70 ? -21.753 1.972 23.938 1.00 90.31 70 ALA A N 1
ATOM 515 C CA . ALA A 1 70 ? -21.050 3.249 23.841 1.00 90.31 70 ALA A CA 1
ATOM 516 C C . ALA A 1 70 ? -19.627 3.197 24.431 1.00 90.31 70 ALA A C 1
ATOM 518 O O . ALA A 1 70 ? -18.713 3.807 23.878 1.00 90.31 70 ALA A O 1
ATOM 519 N N . ILE A 1 71 ? -19.409 2.450 25.524 1.00 93.25 71 ILE A N 1
ATOM 520 C CA . ILE A 1 71 ? -18.069 2.252 26.108 1.00 93.25 71 ILE A CA 1
ATOM 521 C C . ILE A 1 71 ? -17.145 1.534 25.117 1.00 93.25 71 ILE A C 1
ATOM 523 O O . ILE A 1 71 ? -16.024 1.990 24.888 1.00 93.25 71 ILE A O 1
ATOM 527 N N . HIS A 1 72 ? -17.613 0.437 24.522 1.00 95.25 72 HIS A N 1
ATOM 528 C CA . HIS A 1 72 ? -16.814 -0.354 23.587 1.00 95.25 72 HIS A CA 1
ATOM 529 C C . HIS A 1 72 ? -16.583 0.372 22.257 1.00 95.25 72 HIS A C 1
ATOM 531 O O . HIS A 1 72 ? -15.449 0.413 21.786 1.00 95.25 72 HIS A O 1
ATOM 537 N N . LEU A 1 73 ? -17.599 1.048 21.708 1.00 92.38 73 LEU A N 1
ATOM 538 C CA . LEU A 1 73 ? -17.457 1.889 20.512 1.00 92.38 73 LEU A CA 1
ATOM 539 C C . LEU A 1 73 ? -16.439 3.006 20.731 1.00 92.38 73 LEU A C 1
ATOM 541 O O . LEU A 1 73 ? -15.557 3.219 19.899 1.00 92.38 73 LEU A O 1
ATOM 545 N N . LYS A 1 74 ? -16.509 3.690 21.879 1.00 91.44 74 LYS A N 1
ATOM 546 C CA . LYS A 1 74 ? -15.524 4.710 22.239 1.00 91.44 74 LYS A CA 1
ATOM 547 C C . LYS A 1 74 ? -14.117 4.119 22.296 1.00 91.44 74 LYS A C 1
ATOM 549 O O . LYS A 1 74 ? -13.202 4.715 21.737 1.00 91.44 74 LYS A O 1
ATOM 554 N N . LYS A 1 75 ? -13.938 2.950 22.919 1.00 93.88 75 LYS A N 1
ATOM 555 C CA . LYS A 1 75 ? -12.613 2.332 23.027 1.00 93.88 75 LYS A CA 1
ATOM 556 C C . LYS A 1 75 ? -12.063 1.879 21.672 1.00 93.88 75 LYS A C 1
ATOM 558 O O . LYS A 1 75 ? -10.897 2.144 21.394 1.00 93.88 75 LYS A O 1
ATOM 563 N N . ALA A 1 76 ? -12.889 1.267 20.823 1.00 92.62 76 ALA A N 1
ATOM 564 C CA . ALA A 1 76 ? -12.518 0.910 19.452 1.00 92.62 76 ALA A CA 1
ATOM 565 C C . ALA A 1 76 ? -12.091 2.152 18.648 1.00 92.62 76 ALA A C 1
ATOM 567 O O . ALA A 1 76 ? -11.067 2.140 17.973 1.00 92.62 76 ALA A O 1
ATOM 568 N N . THR A 1 77 ? -12.820 3.259 18.804 1.00 89.56 77 THR A N 1
ATOM 569 C CA . THR A 1 77 ? -12.513 4.547 18.159 1.00 89.56 77 THR A CA 1
ATOM 570 C C . THR A 1 77 ? -11.210 5.166 18.650 1.00 89.56 77 THR A C 1
ATOM 572 O O . THR A 1 77 ? -10.461 5.745 17.864 1.00 89.56 77 THR A O 1
ATOM 575 N N . GLU A 1 78 ? -10.941 5.089 19.954 1.00 90.38 78 GLU A N 1
ATOM 576 C CA . GLU A 1 78 ? -9.677 5.541 20.539 1.00 90.38 78 GLU A CA 1
ATOM 577 C C . GLU A 1 78 ? -8.511 4.725 19.979 1.00 90.38 78 GLU A C 1
ATOM 579 O O . GLU A 1 78 ? -7.568 5.320 19.469 1.00 90.38 78 GLU A O 1
ATOM 584 N N . LEU A 1 79 ? -8.618 3.391 19.970 1.00 91.94 79 LEU A N 1
ATOM 585 C CA . LEU A 1 79 ? -7.599 2.500 19.401 1.00 91.94 79 LEU A CA 1
ATOM 586 C C . LEU A 1 79 ? -7.359 2.780 17.911 1.00 91.94 79 LEU A C 1
ATOM 588 O O . LEU A 1 79 ? -6.213 2.905 17.488 1.00 91.94 79 LEU A O 1
ATOM 592 N N . PHE A 1 80 ? -8.430 2.947 17.130 1.00 88.75 80 PHE A N 1
ATOM 593 C CA . PHE A 1 80 ? -8.343 3.314 15.716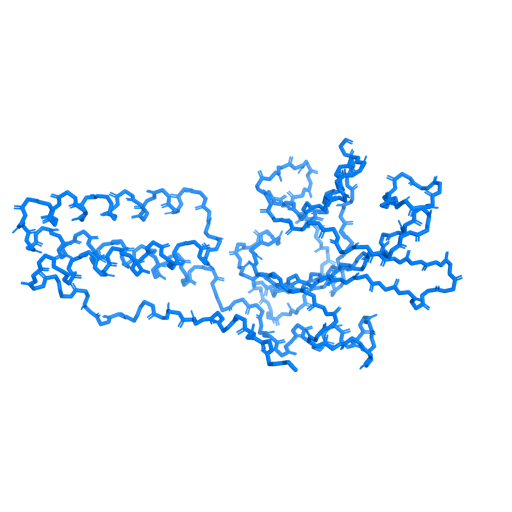 1.00 88.75 80 PHE A CA 1
ATOM 594 C C . PHE A 1 80 ? -7.600 4.640 15.522 1.00 88.75 80 PHE A C 1
ATOM 596 O O . PHE A 1 80 ? -6.712 4.750 14.680 1.00 88.75 80 PHE A O 1
ATOM 603 N N . ASN A 1 81 ? -7.944 5.667 16.302 1.00 85.25 81 ASN A N 1
ATOM 604 C CA . ASN A 1 81 ? -7.312 6.976 16.180 1.00 85.25 81 ASN A CA 1
ATOM 605 C C . ASN A 1 81 ? -5.860 6.978 16.657 1.00 85.25 81 ASN A C 1
ATOM 607 O O . ASN A 1 81 ? -5.034 7.625 16.020 1.00 85.25 81 ASN A O 1
ATOM 611 N N . GLU A 1 82 ? -5.543 6.272 17.741 1.00 87.00 82 GLU A N 1
ATOM 612 C CA . GLU A 1 82 ? -4.171 6.088 18.226 1.00 87.00 82 GLU A CA 1
ATOM 613 C C . GLU A 1 82 ? -3.312 5.408 17.158 1.00 87.00 82 GLU A C 1
ATOM 615 O O . GLU A 1 82 ? -2.249 5.924 16.816 1.00 87.00 82 GLU A O 1
ATOM 620 N N . ALA A 1 83 ? -3.813 4.323 16.563 1.00 83.81 83 ALA A N 1
ATOM 621 C CA . ALA A 1 83 ? -3.150 3.632 15.464 1.00 83.81 83 ALA A CA 1
ATOM 622 C C . ALA A 1 83 ? -2.955 4.547 14.250 1.00 83.81 83 ALA A C 1
ATOM 624 O O . ALA A 1 83 ? -1.848 4.680 13.738 1.00 83.81 83 ALA A O 1
ATOM 625 N N . ARG A 1 84 ? -4.007 5.259 13.834 1.00 81.75 84 ARG A N 1
ATOM 626 C CA . ARG A 1 84 ? -3.943 6.204 12.711 1.00 81.75 84 ARG A CA 1
ATOM 627 C C . ARG A 1 84 ? -2.946 7.338 12.959 1.00 81.75 84 ARG A C 1
ATOM 629 O O . ARG A 1 84 ? -2.288 7.783 12.029 1.00 81.75 84 ARG A O 1
ATOM 636 N N . ILE A 1 85 ? -2.855 7.843 14.189 1.00 77.69 85 ILE A N 1
ATOM 637 C CA . ILE A 1 85 ? -1.881 8.878 14.559 1.00 77.69 85 ILE A CA 1
ATOM 638 C C . ILE A 1 85 ? -0.463 8.307 14.527 1.00 77.69 85 ILE A C 1
ATOM 640 O O . ILE A 1 85 ? 0.436 8.985 14.035 1.00 77.69 85 ILE A O 1
ATOM 644 N N . ALA A 1 86 ? -0.267 7.081 15.018 1.00 75.69 86 ALA A N 1
ATOM 645 C CA . ALA A 1 86 ? 1.030 6.412 14.999 1.00 75.69 86 ALA A CA 1
ATOM 646 C C . ALA A 1 86 ? 1.558 6.205 13.569 1.00 75.69 86 ALA A C 1
ATOM 648 O O . ALA A 1 86 ? 2.750 6.370 13.340 1.00 75.69 86 ALA A O 1
ATOM 649 N N . MET A 1 87 ? 0.671 5.958 12.601 1.00 72.19 87 MET A N 1
ATOM 650 C CA . MET A 1 87 ? 1.018 5.878 11.174 1.00 72.19 87 MET A CA 1
ATOM 651 C C . MET A 1 87 ? 1.410 7.227 10.541 1.00 72.19 87 MET A C 1
ATOM 653 O O . MET A 1 87 ? 1.832 7.267 9.388 1.00 72.19 87 MET A O 1
ATOM 657 N N . GLY A 1 88 ? 1.255 8.352 11.244 1.00 69.75 88 GLY A N 1
ATOM 658 C CA . GLY A 1 88 ? 1.573 9.676 10.710 1.00 69.75 88 GLY A CA 1
ATOM 659 C C . GLY A 1 88 ? 0.676 10.118 9.536 1.00 69.75 88 GLY A C 1
ATOM 660 O O . GLY A 1 88 ? -0.303 9.457 9.189 1.00 69.75 88 GLY A O 1
ATOM 661 N N . PRO A 1 89 ? 0.956 11.288 8.932 1.00 68.44 89 PRO A N 1
ATOM 662 C CA . PRO A 1 89 ? 0.188 11.786 7.787 1.00 68.44 89 PRO A CA 1
ATOM 663 C C . PRO A 1 89 ? 0.405 10.960 6.506 1.00 68.44 89 PRO A C 1
ATOM 665 O O . PRO A 1 89 ? -0.456 10.996 5.621 1.00 68.44 89 PRO A O 1
ATOM 668 N N . GLY A 1 90 ? 1.517 10.217 6.430 1.00 75.31 90 GLY A N 1
ATOM 669 C CA . GLY A 1 90 ? 1.983 9.548 5.220 1.00 75.31 90 GLY A CA 1
ATOM 670 C C . GLY A 1 90 ? 2.284 10.533 4.090 1.00 75.31 90 GLY A C 1
ATOM 671 O O . GLY A 1 90 ? 2.059 11.742 4.207 1.00 75.31 90 GLY A O 1
ATOM 672 N N . ILE A 1 91 ? 2.724 10.004 2.953 1.00 83.31 91 ILE A N 1
ATOM 673 C CA . ILE A 1 91 ? 3.019 10.845 1.794 1.00 83.31 91 ILE A CA 1
ATOM 674 C C . ILE A 1 91 ? 1.754 11.547 1.266 1.00 83.31 91 ILE A C 1
ATOM 676 O O . ILE A 1 91 ? 0.662 10.954 1.145 1.00 83.31 91 ILE A O 1
ATOM 680 N N . LYS A 1 92 ? 1.881 12.832 0.910 1.00 84.75 92 LYS A N 1
ATOM 681 C CA . LYS A 1 92 ? 0.770 13.568 0.297 1.00 84.75 92 LYS A CA 1
ATOM 682 C C . LYS A 1 92 ? 0.601 13.161 -1.159 1.00 84.75 92 LYS A C 1
ATOM 684 O O . LYS A 1 92 ? 1.552 12.915 -1.894 1.00 84.75 92 LYS A O 1
ATOM 689 N N . GLN A 1 93 ? -0.645 13.176 -1.624 1.00 86.56 93 GLN A N 1
ATOM 690 C CA . GLN A 1 93 ? -0.969 12.805 -3.002 1.00 86.56 93 GLN A CA 1
ATOM 691 C C . GLN A 1 93 ? -0.260 13.695 -4.038 1.00 86.56 93 GLN A C 1
ATOM 693 O O . GLN A 1 93 ? 0.160 13.220 -5.088 1.00 86.56 93 GLN A O 1
ATOM 698 N N . GLU A 1 94 ? -0.108 14.985 -3.750 1.00 88.31 94 GLU A N 1
ATOM 699 C CA . GLU A 1 94 ? 0.606 15.932 -4.612 1.00 88.31 94 GLU A CA 1
ATOM 700 C C . GLU A 1 94 ? 2.109 15.643 -4.728 1.00 88.31 94 GLU A C 1
ATOM 702 O O . GLU A 1 94 ? 2.664 15.787 -5.820 1.00 88.31 94 GLU A O 1
ATOM 707 N N . GLU A 1 95 ? 2.736 15.184 -3.641 1.00 89.19 95 GLU A N 1
ATOM 708 C CA . GLU A 1 95 ? 4.140 14.758 -3.593 1.00 89.19 95 GLU A CA 1
ATOM 709 C C . GLU A 1 95 ? 4.318 13.473 -4.408 1.00 89.19 95 GLU A C 1
ATOM 711 O O . GLU A 1 95 ? 5.169 13.419 -5.297 1.00 89.19 95 GLU A O 1
ATOM 716 N N . PHE A 1 96 ? 3.433 12.489 -4.220 1.00 91.69 96 PHE A N 1
ATOM 717 C CA . PHE A 1 96 ? 3.413 11.272 -5.033 1.00 91.69 96 PHE A CA 1
ATOM 718 C C . PHE A 1 96 ? 3.276 11.581 -6.534 1.00 91.69 96 PHE A C 1
ATOM 720 O O . PHE A 1 96 ? 4.060 11.101 -7.351 1.00 91.69 96 PHE A O 1
ATOM 727 N N . TRP A 1 97 ? 2.333 12.444 -6.926 1.00 92.06 97 TRP A N 1
ATOM 728 C CA . TRP A 1 97 ? 2.177 12.823 -8.335 1.00 92.06 97 TRP A CA 1
ATOM 729 C C . TRP A 1 97 ? 3.349 13.640 -8.882 1.00 92.06 97 TRP A C 1
ATOM 731 O O . TRP A 1 97 ? 3.544 13.682 -10.099 1.00 92.06 97 TRP A O 1
ATOM 741 N N . ALA A 1 98 ? 4.121 14.310 -8.025 1.00 91.00 98 ALA A N 1
ATOM 742 C CA . ALA A 1 98 ? 5.381 14.912 -8.439 1.00 91.00 98 ALA A CA 1
ATOM 743 C C . ALA A 1 98 ? 6.398 13.825 -8.811 1.00 91.00 98 ALA A C 1
ATOM 745 O O . ALA A 1 98 ? 6.984 13.922 -9.887 1.00 91.00 98 ALA A O 1
ATOM 746 N N . GLN A 1 99 ? 6.513 12.760 -8.009 1.00 92.38 99 GLN A N 1
ATOM 747 C CA . GLN A 1 99 ? 7.368 11.608 -8.324 1.00 92.38 99 GLN A CA 1
ATOM 748 C C . GLN A 1 99 ? 6.925 10.899 -9.604 1.00 92.38 99 GLN A C 1
ATOM 750 O O . GLN A 1 99 ? 7.748 10.662 -10.484 1.00 92.38 99 GLN A O 1
ATOM 755 N N . VAL A 1 100 ? 5.623 10.662 -9.782 1.00 93.31 100 VAL A N 1
ATOM 756 C CA . VAL A 1 100 ? 5.087 10.078 -11.023 1.00 93.31 100 VAL A CA 1
ATOM 757 C C . VAL A 1 100 ? 5.510 10.883 -12.252 1.00 93.31 100 VAL A C 1
ATOM 759 O O . VAL A 1 100 ? 5.960 10.311 -13.238 1.00 93.31 100 VAL A O 1
ATOM 762 N N . ARG A 1 101 ? 5.420 12.217 -12.204 1.00 91.75 101 ARG A N 1
ATOM 763 C CA . ARG A 1 101 ? 5.851 13.062 -13.329 1.00 91.75 101 ARG A CA 1
ATOM 764 C C . ARG A 1 101 ? 7.358 13.023 -13.565 1.00 91.75 101 ARG A C 1
ATOM 766 O O . ARG A 1 101 ? 7.774 13.160 -14.713 1.00 91.75 101 ARG A O 1
ATOM 773 N N . THR A 1 102 ? 8.158 12.870 -12.513 1.00 91.19 102 THR A N 1
ATOM 774 C CA . THR A 1 102 ? 9.616 12.727 -12.621 1.00 91.19 102 THR A CA 1
ATOM 775 C C . THR A 1 102 ? 9.988 11.409 -13.295 1.00 91.19 102 THR A C 1
ATOM 777 O O . THR A 1 102 ? 10.792 11.413 -14.224 1.00 91.19 102 THR A O 1
ATOM 780 N N . TRP A 1 103 ? 9.371 10.304 -12.874 1.00 91.06 103 TRP A N 1
ATOM 781 C CA . TRP A 1 103 ? 9.736 8.953 -13.309 1.00 91.06 103 TRP A CA 1
ATOM 782 C C . TRP A 1 103 ? 9.063 8.519 -14.611 1.00 91.06 103 TRP A C 1
ATOM 784 O O . TRP A 1 103 ? 9.692 7.890 -15.456 1.00 91.06 103 TRP A O 1
ATOM 794 N N . TRP A 1 104 ? 7.795 8.875 -14.802 1.00 92.19 104 TRP A N 1
ATOM 795 C CA . TRP A 1 104 ? 6.980 8.445 -15.946 1.00 92.19 104 TRP A CA 1
ATOM 796 C C . TRP A 1 104 ? 6.621 9.590 -16.897 1.00 92.19 104 TRP A C 1
ATOM 798 O O . TRP A 1 104 ? 5.888 9.410 -17.870 1.00 92.19 104 TRP A O 1
ATOM 808 N N . GLY A 1 105 ? 7.142 10.789 -16.636 1.00 88.62 105 GLY A N 1
ATOM 809 C CA . GLY A 1 105 ? 6.924 11.957 -17.475 1.00 88.62 105 GLY A CA 1
ATOM 810 C C . GLY A 1 105 ? 5.499 12.516 -17.411 1.00 88.62 105 GLY A C 1
ATOM 811 O O . GLY A 1 105 ? 4.648 12.122 -16.619 1.00 88.62 105 GLY A O 1
ATOM 812 N N . SER A 1 106 ? 5.231 13.488 -18.285 1.00 83.12 106 SER A N 1
ATOM 813 C CA . SER A 1 106 ? 3.955 14.229 -18.307 1.00 83.12 106 SER A CA 1
ATOM 814 C C . SER A 1 106 ? 2.751 13.449 -18.852 1.00 83.12 106 SER A C 1
ATOM 816 O O . SER A 1 106 ? 1.621 13.919 -18.742 1.00 83.12 106 SER A O 1
ATOM 818 N N . ILE A 1 107 ? 2.996 12.290 -19.461 1.00 79.88 107 ILE A N 1
ATOM 819 C CA . ILE A 1 107 ? 1.968 11.421 -20.047 1.00 79.88 107 ILE A CA 1
ATOM 820 C C . ILE A 1 107 ? 1.311 10.519 -19.001 1.00 79.88 107 ILE A C 1
ATOM 822 O O . ILE A 1 107 ? 0.153 10.139 -19.172 1.00 79.88 107 ILE A O 1
ATOM 826 N N . ALA A 1 108 ? 2.003 10.250 -17.889 1.00 84.00 108 ALA A N 1
ATOM 827 C CA . ALA A 1 108 ? 1.407 9.602 -16.736 1.00 84.00 108 ALA A CA 1
ATOM 828 C C . ALA A 1 108 ? 0.418 10.557 -16.051 1.00 84.00 108 ALA A C 1
ATOM 830 O O . ALA A 1 108 ? 0.774 11.588 -15.476 1.00 84.00 108 ALA A O 1
ATOM 831 N N . SER A 1 109 ? -0.855 10.195 -16.146 1.00 82.81 109 SER A N 1
ATOM 832 C CA . SER A 1 109 ? -2.001 10.920 -15.607 1.00 82.81 109 SER A CA 1
ATOM 833 C C . SER A 1 109 ? -2.787 10.050 -14.615 1.00 82.81 109 SER A C 1
ATOM 835 O O . SER A 1 109 ? -2.634 8.823 -14.636 1.00 82.81 109 SER A O 1
ATOM 837 N N . PRO A 1 110 ? -3.665 10.653 -13.788 1.00 84.88 110 PRO A N 1
ATOM 838 C CA . PRO A 1 110 ? -4.563 9.924 -12.888 1.00 84.88 110 PRO A CA 1
ATOM 839 C C . PRO A 1 110 ? -5.384 8.814 -13.541 1.00 84.88 110 PRO A C 1
ATOM 841 O O . PRO A 1 110 ? -5.674 7.823 -12.886 1.00 84.88 110 PRO A O 1
ATOM 844 N N . ASP A 1 111 ? -5.707 8.941 -14.828 1.00 85.31 111 ASP A N 1
ATOM 845 C CA . ASP A 1 111 ? -6.510 7.942 -15.539 1.00 85.31 111 ASP A CA 1
ATOM 846 C C . ASP A 1 111 ? -5.672 6.758 -16.059 1.00 85.31 111 ASP A C 1
ATOM 848 O O . ASP A 1 111 ? -6.221 5.737 -16.465 1.00 85.31 111 ASP A O 1
ATOM 852 N N . SER A 1 112 ? -4.342 6.892 -16.073 1.00 86.88 112 SER A N 1
ATOM 853 C CA . SER A 1 112 ? -3.400 5.895 -16.614 1.00 86.88 112 SER A CA 1
ATOM 854 C C . SER A 1 112 ? -2.590 5.155 -15.549 1.00 86.88 112 SER A C 1
ATOM 856 O O . SER A 1 112 ? -1.816 4.264 -15.882 1.00 86.88 112 SER A O 1
ATOM 858 N N . VAL A 1 113 ? -2.726 5.550 -14.283 1.00 92.62 113 VAL A N 1
ATOM 859 C CA . VAL A 1 113 ? -1.982 4.990 -13.154 1.00 92.62 113 VAL A CA 1
ATOM 860 C C . VAL A 1 113 ? -2.988 4.559 -12.106 1.00 92.62 113 VAL A C 1
ATOM 862 O O . VAL A 1 113 ? -3.775 5.371 -11.622 1.00 92.62 113 VAL A O 1
ATOM 865 N N . THR A 1 114 ? -2.922 3.294 -11.718 1.00 93.75 114 THR A N 1
ATOM 866 C CA . THR A 1 114 ? -3.674 2.812 -10.562 1.00 93.75 114 THR A CA 1
ATOM 867 C C . THR A 1 114 ? -2.854 3.075 -9.309 1.00 93.75 114 THR A C 1
ATOM 869 O O . THR A 1 114 ? -1.636 2.908 -9.326 1.00 93.75 114 THR A O 1
ATOM 872 N N . THR A 1 115 ? -3.502 3.512 -8.229 1.00 91.75 115 THR A N 1
ATOM 873 C CA . THR A 1 115 ? -2.819 3.840 -6.973 1.00 91.75 115 THR A CA 1
ATOM 874 C C . THR A 1 115 ? -3.344 3.021 -5.806 1.00 91.75 115 THR A C 1
ATOM 876 O O . THR A 1 115 ? -4.555 2.855 -5.672 1.00 91.75 115 THR A O 1
ATOM 879 N N . LEU A 1 116 ? -2.445 2.614 -4.917 1.00 90.00 116 LEU A N 1
ATOM 880 C CA . LEU A 1 116 ? -2.734 1.936 -3.659 1.00 90.00 116 LEU A CA 1
ATOM 881 C C . LEU A 1 116 ? -2.029 2.666 -2.507 1.00 90.00 116 LEU A C 1
ATOM 883 O O . LEU A 1 116 ? -0.975 3.274 -2.687 1.00 90.00 116 LEU A O 1
ATOM 887 N N . ARG A 1 117 ? -2.638 2.640 -1.320 1.00 86.69 117 ARG A N 1
ATOM 888 C CA . ARG A 1 117 ? -2.069 3.188 -0.084 1.00 86.69 117 ARG A CA 1
ATOM 889 C C . ARG A 1 117 ? -1.808 2.050 0.885 1.00 86.69 117 ARG A C 1
ATOM 891 O O . ARG A 1 117 ? -2.735 1.315 1.205 1.00 86.69 117 ARG A O 1
ATOM 898 N N . SER A 1 118 ? -0.568 1.912 1.330 1.00 84.56 118 SER A N 1
ATOM 899 C CA . SER A 1 118 ? -0.161 0.889 2.295 1.00 84.56 118 SER A CA 1
ATOM 900 C C . SER A 1 118 ? 1.154 1.286 2.944 1.00 84.56 118 SER A C 1
ATOM 902 O O . SER A 1 118 ? 1.961 1.916 2.268 1.00 84.56 118 SER A O 1
ATOM 904 N N . PRO A 1 119 ? 1.414 0.902 4.203 1.00 85.06 119 PRO A N 1
ATOM 905 C CA . PRO A 1 119 ? 2.786 0.830 4.684 1.00 85.06 119 PRO A CA 1
ATOM 906 C C . PRO A 1 119 ? 3.535 -0.200 3.843 1.00 85.06 119 PRO A C 1
ATOM 908 O O . PRO A 1 119 ? 3.085 -1.339 3.722 1.00 85.06 119 PRO A O 1
ATOM 911 N N . ILE A 1 120 ? 4.611 0.207 3.185 1.00 87.94 120 ILE A N 1
ATOM 912 C CA . ILE A 1 120 ? 5.462 -0.654 2.348 1.00 87.94 120 ILE A CA 1
ATOM 913 C C . ILE A 1 120 ? 6.892 -0.612 2.882 1.00 87.94 120 ILE A C 1
ATOM 915 O O . ILE A 1 120 ? 7.583 -1.634 2.896 1.00 87.94 120 ILE A O 1
ATOM 919 N N . ASN A 1 121 ? 7.325 0.558 3.341 1.00 87.06 121 ASN A N 1
ATOM 920 C CA . ASN A 1 121 ? 8.594 0.748 4.013 1.00 87.06 121 ASN A CA 1
ATOM 921 C C . ASN A 1 121 ? 8.569 0.167 5.450 1.00 87.06 121 ASN A C 1
ATOM 923 O O . ASN A 1 121 ? 7.627 -0.494 5.895 1.00 87.06 121 ASN A O 1
ATOM 927 N N . CYS A 1 122 ? 9.649 0.400 6.190 1.00 85.19 122 CYS A N 1
ATOM 928 C CA . CYS A 1 122 ? 9.848 -0.165 7.522 1.00 85.19 122 CYS A CA 1
ATOM 929 C C . CYS A 1 122 ? 9.343 0.735 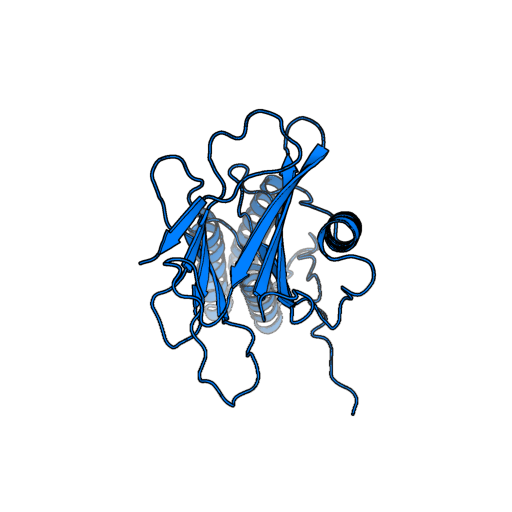8.669 1.00 85.19 122 CYS A C 1
ATOM 931 O O . CYS A 1 122 ? 9.533 0.362 9.828 1.00 85.19 122 CYS A O 1
ATOM 933 N N . ASP A 1 123 ? 8.746 1.899 8.389 1.00 80.75 123 ASP A N 1
ATOM 934 C CA . ASP A 1 123 ? 8.342 2.872 9.421 1.00 80.75 123 ASP A CA 1
ATOM 935 C C . ASP A 1 123 ? 6.846 2.813 9.787 1.00 80.75 123 ASP A C 1
ATOM 937 O O . ASP A 1 123 ? 6.391 3.538 10.674 1.00 80.75 123 ASP A O 1
ATOM 941 N N . ALA A 1 124 ? 6.098 1.916 9.133 1.00 76.50 124 ALA A N 1
ATOM 942 C CA . ALA A 1 124 ? 4.662 1.696 9.309 1.00 76.50 124 ALA A CA 1
ATOM 943 C C . ALA A 1 124 ? 3.760 2.895 8.944 1.00 76.50 124 ALA A C 1
ATOM 945 O O . ALA A 1 124 ? 2.553 2.863 9.216 1.00 76.50 124 ALA A O 1
ATOM 946 N N . ARG A 1 125 ? 4.298 3.935 8.300 1.00 81.81 125 ARG A N 1
ATOM 947 C CA . ARG A 1 125 ? 3.518 5.054 7.764 1.00 81.81 125 ARG A CA 1
ATOM 948 C C . ARG A 1 125 ? 2.869 4.677 6.442 1.00 81.81 125 ARG A C 1
ATOM 950 O O . ARG A 1 125 ? 3.257 3.725 5.781 1.00 81.81 125 ARG A O 1
ATOM 957 N N . ILE A 1 126 ? 1.828 5.415 6.053 1.00 84.56 126 ILE A N 1
ATOM 958 C CA . ILE A 1 126 ? 1.187 5.187 4.753 1.00 84.56 126 ILE A CA 1
ATOM 959 C C . ILE A 1 126 ? 2.086 5.697 3.626 1.00 84.56 126 ILE A C 1
ATOM 961 O O . ILE A 1 126 ? 2.236 6.910 3.446 1.00 84.56 126 ILE A O 1
ATOM 965 N N . ASP A 1 127 ? 2.547 4.763 2.804 1.00 89.19 127 ASP A N 1
ATO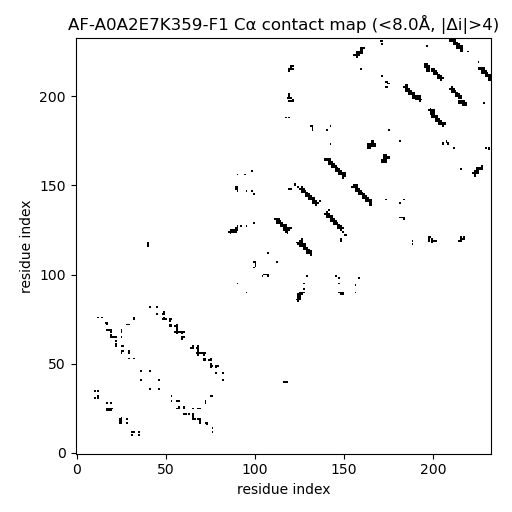M 966 C CA . ASP A 1 127 ? 3.184 5.038 1.524 1.00 89.19 127 ASP A CA 1
ATOM 967 C C . ASP A 1 127 ? 2.144 5.069 0.398 1.00 89.19 127 ASP A C 1
ATOM 969 O O . ASP A 1 127 ? 1.002 4.602 0.533 1.00 89.19 127 ASP A O 1
ATOM 973 N N . MET A 1 128 ? 2.538 5.629 -0.745 1.00 92.00 128 MET A N 1
ATOM 974 C CA . MET A 1 128 ? 1.748 5.565 -1.971 1.00 92.00 128 MET A CA 1
ATOM 975 C C . MET A 1 128 ? 2.448 4.718 -3.022 1.00 92.00 128 MET A C 1
ATOM 977 O O . MET A 1 128 ? 3.562 5.010 -3.449 1.00 92.00 128 MET A O 1
ATOM 981 N N . LEU A 1 129 ? 1.730 3.700 -3.474 1.00 94.19 129 LEU A N 1
ATOM 982 C CA . LEU A 1 129 ? 2.077 2.846 -4.592 1.00 94.19 129 LEU A CA 1
ATOM 983 C C . LEU A 1 129 ? 1.303 3.312 -5.823 1.00 94.19 129 LEU A C 1
ATOM 985 O O . LEU A 1 129 ? 0.087 3.477 -5.766 1.00 94.19 129 LEU A O 1
ATOM 989 N N . GLY A 1 130 ? 1.990 3.495 -6.940 1.00 95.81 130 GLY A N 1
ATOM 990 C CA . GLY A 1 130 ? 1.410 3.606 -8.267 1.00 95.81 130 GLY A CA 1
ATOM 991 C C . GLY A 1 130 ? 1.875 2.469 -9.143 1.00 95.81 130 GLY A C 1
ATOM 992 O O . GLY A 1 130 ? 3.021 2.037 -9.041 1.00 95.81 130 GLY A O 1
ATOM 993 N N . TYR A 1 131 ? 1.024 2.047 -10.064 1.00 96.31 131 TYR A N 1
ATOM 994 C CA . TYR A 1 131 ? 1.429 1.125 -11.109 1.00 96.31 131 TYR A CA 1
ATOM 995 C C . TYR A 1 131 ? 0.650 1.335 -12.403 1.00 96.31 131 TYR A C 1
ATOM 997 O O . TYR A 1 131 ? -0.489 1.822 -12.400 1.00 96.31 131 TYR A O 1
ATOM 1005 N N . ARG A 1 132 ? 1.283 0.985 -13.523 1.00 94.50 132 ARG A N 1
ATOM 1006 C CA . ARG A 1 132 ? 0.694 1.078 -14.863 1.00 94.50 132 ARG A CA 1
ATOM 1007 C C . ARG A 1 132 ? 1.310 0.069 -15.820 1.00 94.50 132 ARG A C 1
ATOM 1009 O O . ARG A 1 132 ? 2.463 -0.322 -15.671 1.00 94.50 132 ARG A O 1
ATOM 1016 N N . VAL A 1 133 ? 0.566 -0.260 -16.867 1.00 93.38 133 VAL A N 1
ATOM 1017 C CA . VAL A 1 133 ? 1.140 -0.854 -18.075 1.00 93.38 133 VAL A CA 1
ATOM 1018 C C . VAL A 1 133 ? 1.609 0.277 -18.988 1.00 93.38 133 VAL A C 1
ATOM 1020 O O . VAL A 1 133 ? 0.822 1.148 -19.362 1.00 93.38 133 VAL A O 1
ATOM 1023 N N . SER A 1 134 ? 2.886 0.266 -19.351 1.00 90.94 134 SER A N 1
ATOM 1024 C CA . SER A 1 134 ? 3.493 1.197 -20.296 1.00 90.94 134 SER A CA 1
ATOM 1025 C C . SER A 1 134 ? 3.827 0.480 -21.598 1.00 90.94 134 SER A C 1
ATOM 1027 O O . SER A 1 134 ? 4.416 -0.592 -21.602 1.00 90.94 134 SER A O 1
ATOM 1029 N N . GLN A 1 135 ? 3.464 1.085 -22.725 1.00 89.12 135 GLN A N 1
ATOM 1030 C CA . GLN A 1 135 ? 3.868 0.633 -24.067 1.00 89.12 135 GLN A CA 1
ATOM 1031 C C . GLN A 1 135 ? 4.839 1.630 -24.713 1.00 89.12 135 GLN A C 1
ATOM 1033 O O . GLN A 1 135 ? 4.996 1.678 -25.930 1.00 89.12 135 GLN A O 1
ATOM 1038 N N . GLU A 1 136 ? 5.438 2.493 -23.892 1.00 84.38 136 GLU A N 1
ATOM 1039 C CA . GLU A 1 136 ? 6.285 3.600 -24.338 1.00 84.38 136 GLU A CA 1
ATOM 1040 C C . GLU A 1 136 ? 7.731 3.148 -24.585 1.00 84.38 136 GLU A C 1
ATOM 1042 O O . GLU A 1 136 ? 8.474 3.827 -25.296 1.00 84.38 136 GLU A O 1
ATOM 1047 N N . SER A 1 137 ? 8.136 2.011 -24.008 1.00 81.00 137 SER A N 1
ATOM 1048 C CA . SER A 1 137 ? 9.484 1.476 -24.173 1.00 81.00 137 SER A CA 1
ATOM 1049 C C . SER A 1 137 ? 9.677 0.902 -25.585 1.00 81.00 137 SER A C 1
ATOM 1051 O O . SER A 1 137 ? 8.838 0.141 -26.074 1.00 81.00 137 SER A O 1
ATOM 1053 N N . PRO A 1 138 ? 10.803 1.211 -26.257 1.00 81.56 138 PRO A N 1
ATOM 1054 C CA . PRO A 1 138 ? 11.129 0.618 -27.552 1.00 81.56 138 PRO A CA 1
ATOM 1055 C C . PRO A 1 138 ? 11.409 -0.890 -27.465 1.00 81.56 138 PRO A C 1
ATOM 1057 O O . PRO A 1 138 ? 11.422 -1.561 -28.495 1.00 81.56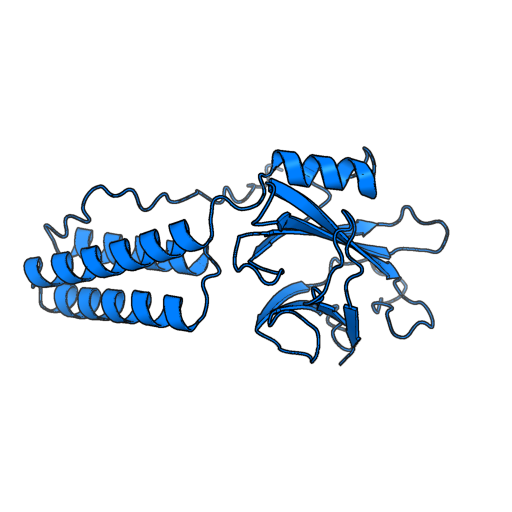 138 PRO A O 1
ATOM 1060 N N . GLU A 1 139 ? 11.650 -1.414 -26.260 1.00 81.50 139 GLU A N 1
ATOM 1061 C CA . GLU A 1 139 ? 11.929 -2.831 -26.007 1.00 81.50 139 GLU A CA 1
ATOM 1062 C C . GLU A 1 139 ? 10.654 -3.674 -25.856 1.00 81.50 139 GLU A C 1
ATOM 1064 O O . GLU A 1 139 ? 10.736 -4.898 -25.831 1.00 81.50 139 GLU A O 1
ATOM 1069 N N . GLY A 1 140 ? 9.479 -3.039 -25.798 1.00 86.38 140 GLY A N 1
ATOM 1070 C CA . GLY A 1 140 ? 8.191 -3.705 -25.618 1.00 86.38 140 GLY A CA 1
ATOM 1071 C C . GLY A 1 140 ? 7.390 -3.113 -24.464 1.00 86.38 140 GLY A C 1
ATOM 1072 O O . GLY A 1 140 ? 7.767 -2.097 -23.883 1.00 86.38 140 GLY A O 1
ATOM 1073 N N . ALA A 1 141 ? 6.259 -3.737 -24.141 1.00 91.00 141 ALA A N 1
ATOM 1074 C CA . ALA A 1 141 ? 5.455 -3.297 -23.011 1.00 91.00 141 ALA A CA 1
ATOM 1075 C C . ALA A 1 141 ? 6.127 -3.647 -21.677 1.00 91.00 141 ALA A C 1
ATOM 1077 O O . ALA A 1 141 ? 6.729 -4.713 -21.522 1.00 91.00 141 ALA A O 1
ATOM 1078 N N . THR A 1 142 ? 5.967 -2.765 -20.699 1.00 93.38 142 THR A N 1
ATOM 1079 C CA . THR A 1 142 ? 6.426 -2.951 -19.325 1.00 93.38 142 THR A CA 1
ATOM 1080 C C . THR A 1 142 ? 5.286 -2.729 -18.343 1.00 93.38 142 THR A C 1
ATOM 1082 O O . THR A 1 142 ? 4.325 -2.006 -18.611 1.00 93.38 142 THR A O 1
ATOM 1085 N N . PHE A 1 143 ? 5.393 -3.355 -17.183 1.00 94.44 143 PHE A N 1
ATOM 1086 C CA . PHE A 1 143 ? 4.623 -3.024 -16.005 1.00 94.44 143 PHE A CA 1
ATOM 1087 C C . PHE A 1 143 ? 5.497 -2.198 -15.069 1.00 94.44 143 PHE A C 1
ATOM 1089 O O . PHE A 1 143 ? 6.473 -2.691 -14.501 1.00 94.44 143 PHE A O 1
ATOM 1096 N N . ASP A 1 144 ? 5.161 -0.922 -14.957 1.00 95.38 144 ASP A N 1
ATOM 1097 C CA . ASP A 1 144 ? 5.897 0.043 -14.158 1.00 95.38 144 ASP A CA 1
ATOM 1098 C C . ASP A 1 144 ? 5.273 0.125 -12.768 1.00 95.38 144 ASP A C 1
ATOM 1100 O O . ASP A 1 144 ? 4.056 0.280 -12.636 1.00 95.38 144 ASP A O 1
ATOM 1104 N N . VAL A 1 145 ? 6.111 0.083 -11.737 1.00 96.94 145 VAL A N 1
ATOM 1105 C CA . VAL A 1 145 ? 5.708 0.201 -10.336 1.00 96.94 145 VAL A CA 1
ATOM 1106 C C . VAL A 1 145 ? 6.538 1.285 -9.664 1.00 96.94 145 VAL A C 1
ATOM 1108 O O . VAL A 1 145 ? 7.763 1.293 -9.768 1.00 96.94 145 VAL A O 1
ATOM 1111 N N . LEU A 1 146 ? 5.864 2.200 -8.972 1.00 96.50 146 LEU A N 1
ATOM 1112 C CA . LEU A 1 146 ? 6.465 3.310 -8.242 1.00 96.50 146 LEU A CA 1
ATOM 1113 C C . LEU A 1 146 ? 5.928 3.331 -6.816 1.00 96.50 146 LEU A C 1
ATOM 1115 O O . LEU A 1 146 ? 4.725 3.447 -6.607 1.00 96.50 146 LEU A O 1
ATOM 1119 N N . VAL A 1 147 ? 6.816 3.279 -5.839 1.00 94.94 147 VAL A N 1
ATOM 1120 C CA . VAL A 1 147 ? 6.508 3.481 -4.426 1.00 94.94 147 VAL A CA 1
ATOM 1121 C C . VAL A 1 147 ? 7.111 4.805 -4.013 1.00 94.94 147 VAL A C 1
ATOM 1123 O O . VAL A 1 147 ? 8.293 5.031 -4.250 1.00 94.94 147 VAL A O 1
ATOM 1126 N N . ALA A 1 148 ? 6.331 5.659 -3.370 1.00 92.75 148 ALA A N 1
ATOM 1127 C CA . ALA A 1 148 ? 6.843 6.854 -2.726 1.00 92.75 148 ALA A CA 1
ATOM 1128 C C . ALA A 1 148 ? 6.504 6.806 -1.235 1.00 92.75 148 ALA A C 1
ATOM 1130 O O . ALA A 1 148 ? 5.341 6.624 -0.861 1.00 92.75 148 ALA A O 1
ATOM 1131 N N . ALA A 1 149 ? 7.536 6.971 -0.420 1.00 88.94 149 ALA A N 1
ATOM 1132 C CA . ALA A 1 149 ? 7.509 6.865 1.029 1.00 88.94 149 ALA A CA 1
ATOM 1133 C C . ALA A 1 149 ? 8.096 8.136 1.649 1.00 88.94 149 ALA A C 1
ATOM 1135 O O . ALA A 1 149 ? 9.014 8.728 1.085 1.00 88.94 149 ALA A O 1
ATOM 1136 N N . GLU A 1 150 ? 7.580 8.574 2.794 1.00 83.06 150 GLU A N 1
ATOM 1137 C CA . GLU A 1 150 ? 8.138 9.712 3.537 1.00 83.06 150 GLU A CA 1
ATOM 1138 C C . GLU A 1 150 ? 8.981 9.192 4.703 1.00 83.06 150 GLU A C 1
ATOM 1140 O O . GLU A 1 150 ? 8.450 8.508 5.570 1.00 83.06 150 GLU A O 1
ATOM 1145 N N . GLU A 1 151 ? 10.271 9.524 4.750 1.00 72.00 151 GLU A N 1
ATOM 1146 C CA . GLU A 1 151 ? 11.148 9.074 5.834 1.00 72.00 151 GLU A CA 1
ATOM 1147 C C . GLU A 1 151 ? 10.893 9.852 7.138 1.00 72.00 151 GLU A C 1
ATOM 1149 O O . GLU A 1 151 ? 10.756 11.081 7.157 1.00 72.00 151 GLU A O 1
ATOM 1154 N N . GLU A 1 152 ? 10.882 9.121 8.257 1.00 60.91 152 GLU A N 1
ATOM 1155 C CA . GLU A 1 152 ? 10.566 9.620 9.598 1.00 60.91 152 GLU A CA 1
ATOM 1156 C C . GLU A 1 152 ? 11.430 10.806 10.066 1.00 60.91 152 GLU A C 1
ATOM 1158 O O . GLU A 1 152 ? 10.926 11.652 10.812 1.00 60.91 152 GLU A O 1
ATOM 1163 N N . ILE A 1 153 ? 12.705 10.876 9.664 1.00 57.81 153 ILE A N 1
ATOM 1164 C CA . ILE A 1 153 ? 13.689 11.734 10.345 1.00 57.81 153 ILE A CA 1
ATOM 1165 C C . ILE A 1 153 ? 13.790 13.145 9.748 1.00 57.81 153 ILE A C 1
ATOM 1167 O O . ILE A 1 153 ? 14.007 14.084 10.510 1.00 57.81 153 ILE A O 1
ATOM 1171 N N . ASP A 1 154 ? 13.527 13.339 8.453 1.00 57.94 154 ASP A N 1
ATOM 1172 C CA . ASP A 1 154 ? 13.726 14.646 7.800 1.00 57.94 154 ASP A CA 1
ATOM 1173 C C . ASP A 1 154 ? 12.587 15.065 6.848 1.00 57.94 154 ASP A C 1
ATOM 1175 O O . ASP A 1 154 ? 12.676 16.113 6.201 1.00 57.94 154 ASP A O 1
ATOM 1179 N N . GLY A 1 155 ? 11.495 14.288 6.772 1.00 64.81 155 GLY A N 1
ATOM 1180 C CA . GLY A 1 155 ? 10.363 14.582 5.880 1.00 64.81 155 GLY A CA 1
ATOM 1181 C C . GLY A 1 155 ? 10.743 14.518 4.399 1.00 64.81 155 GLY A C 1
ATOM 1182 O O . GLY A 1 155 ? 10.159 15.213 3.566 1.00 64.81 155 GLY A O 1
ATOM 1183 N N . PHE A 1 156 ? 11.775 13.734 4.075 1.00 71.94 156 PHE A N 1
ATOM 1184 C CA . PHE A 1 156 ? 12.228 13.529 2.710 1.00 71.94 156 PHE A CA 1
ATOM 1185 C C . PHE A 1 156 ? 11.454 12.377 2.059 1.00 71.94 156 PHE A C 1
ATOM 1187 O O . PHE A 1 156 ? 11.164 11.369 2.702 1.00 71.94 156 PHE A O 1
ATOM 1194 N N . THR A 1 157 ? 11.113 12.520 0.776 1.00 81.50 157 THR A N 1
ATOM 1195 C CA . THR A 1 157 ? 10.424 11.470 0.018 1.00 81.50 157 THR A CA 1
ATOM 1196 C C . THR A 1 157 ? 11.428 10.511 -0.609 1.00 81.50 157 THR A C 1
ATOM 1198 O O . THR A 1 157 ? 12.098 10.873 -1.573 1.00 81.50 157 THR A O 1
ATOM 1201 N N . GLN A 1 158 ? 11.470 9.273 -0.132 1.00 87.94 158 GLN A N 1
ATOM 1202 C CA . GLN A 1 158 ? 12.178 8.190 -0.803 1.00 87.94 158 GLN A CA 1
ATOM 1203 C C . GLN A 1 158 ? 11.296 7.538 -1.862 1.00 87.94 158 GLN A C 1
ATOM 1205 O O . GLN A 1 158 ? 10.086 7.381 -1.681 1.00 87.94 158 GLN A O 1
ATOM 1210 N N . THR A 1 159 ? 11.904 7.144 -2.976 1.00 91.00 159 THR A N 1
ATOM 1211 C CA . THR A 1 159 ? 11.177 6.573 -4.110 1.00 91.00 159 THR A CA 1
ATOM 1212 C C . THR A 1 159 ? 11.776 5.244 -4.541 1.00 91.00 159 THR A C 1
ATOM 1214 O O . THR A 1 159 ? 12.951 5.178 -4.882 1.00 91.00 159 THR A O 1
ATOM 1217 N N . GLY A 1 160 ? 10.965 4.190 -4.561 1.00 93.00 160 GLY A N 1
ATOM 1218 C CA . GLY A 1 160 ? 11.313 2.913 -5.171 1.00 93.00 160 GLY A CA 1
ATOM 1219 C C . GLY A 1 160 ? 10.663 2.778 -6.540 1.00 93.00 160 GLY A C 1
ATOM 1220 O O . GLY A 1 160 ? 9.453 2.950 -6.659 1.00 93.00 160 GLY A O 1
ATOM 1221 N N . PHE A 1 161 ? 11.440 2.457 -7.571 1.00 94.06 161 PHE A N 1
ATOM 1222 C CA . PHE A 1 161 ? 10.930 2.260 -8.927 1.00 94.06 161 PHE A CA 1
ATOM 1223 C C . PHE A 1 161 ? 11.398 0.922 -9.499 1.00 94.06 161 PHE A C 1
ATOM 1225 O O . PHE A 1 161 ? 12.556 0.535 -9.347 1.00 94.06 161 PHE A O 1
ATOM 1232 N N . VAL A 1 162 ? 10.498 0.217 -10.183 1.00 94.50 162 VAL A N 1
ATOM 1233 C CA . VAL A 1 162 ? 10.840 -0.956 -10.989 1.00 94.50 162 VAL A CA 1
ATOM 1234 C C . VAL A 1 162 ? 9.994 -0.989 -12.257 1.00 94.50 162 VAL A C 1
ATOM 1236 O O . VAL A 1 162 ? 8.834 -0.581 -12.260 1.00 94.50 162 VAL A O 1
ATOM 1239 N N . SER A 1 163 ? 10.582 -1.494 -13.338 1.00 93.62 163 SER A N 1
ATOM 1240 C CA . SER A 1 163 ? 9.898 -1.753 -14.601 1.00 93.62 163 SER A CA 1
ATOM 1241 C C . SER A 1 163 ? 10.076 -3.226 -14.959 1.00 93.62 163 SER A C 1
ATOM 1243 O O . SER A 1 163 ? 11.204 -3.702 -15.104 1.00 93.62 163 SER A O 1
ATOM 1245 N N . LEU A 1 164 ? 8.968 -3.961 -15.034 1.00 93.12 164 LEU A N 1
ATOM 1246 C CA . LEU A 1 164 ? 8.944 -5.395 -15.316 1.00 93.12 164 LEU A CA 1
ATOM 1247 C C . LEU A 1 164 ? 8.513 -5.611 -16.771 1.00 93.12 164 LEU A C 1
ATOM 1249 O O . LEU A 1 164 ? 7.401 -5.228 -17.127 1.00 93.12 164 LEU A O 1
ATOM 1253 N N . PRO A 1 165 ? 9.347 -6.192 -17.644 1.00 92.12 165 PRO A N 1
ATOM 1254 C CA . PRO A 1 165 ? 8.962 -6.413 -19.035 1.00 92.12 165 PRO A CA 1
ATOM 1255 C C . PRO A 1 165 ? 7.901 -7.514 -19.155 1.00 92.12 165 PRO A C 1
ATOM 1257 O O . PRO A 1 165 ? 7.913 -8.463 -18.374 1.00 92.12 165 PRO A O 1
ATOM 1260 N N . TYR A 1 166 ? 7.037 -7.436 -20.166 1.00 89.94 166 TYR A N 1
ATOM 1261 C CA . TYR A 1 166 ? 6.203 -8.570 -20.584 1.00 89.94 166 TYR A CA 1
ATOM 1262 C C . TYR A 1 166 ? 6.931 -9.449 -21.607 1.00 89.94 166 TYR A C 1
ATOM 1264 O O . TYR A 1 166 ? 7.684 -8.926 -22.429 1.00 89.94 166 TYR A O 1
ATOM 1272 N N . ASP A 1 167 ? 6.687 -10.764 -21.572 1.00 79.94 167 ASP A N 1
ATOM 1273 C CA . ASP A 1 167 ? 7.125 -11.742 -22.589 1.00 79.94 167 ASP A CA 1
ATOM 1274 C C . ASP A 1 167 ? 8.608 -11.641 -22.981 1.00 79.94 167 ASP A C 1
ATOM 1276 O O . ASP A 1 167 ? 8.989 -11.737 -24.149 1.00 79.94 167 ASP A O 1
ATOM 1280 N N . ASN A 1 168 ? 9.465 -11.442 -21.983 1.00 75.12 168 ASN A N 1
ATOM 1281 C CA . ASN A 1 168 ? 10.910 -11.418 -22.159 1.00 75.12 168 ASN A CA 1
ATOM 1282 C C . ASN A 1 168 ? 11.522 -12.686 -21.544 1.00 75.12 168 ASN A C 1
ATOM 1284 O O . ASN A 1 168 ? 10.995 -13.213 -20.573 1.00 75.12 168 ASN A O 1
ATOM 1288 N N . ASP A 1 169 ? 12.666 -13.157 -22.038 1.00 72.38 169 ASP A N 1
ATOM 1289 C CA . ASP A 1 169 ? 13.375 -14.342 -21.518 1.00 72.38 169 ASP A CA 1
ATOM 1290 C C . ASP A 1 169 ? 14.029 -14.102 -20.128 1.00 72.38 169 ASP A C 1
ATOM 1292 O O . ASP A 1 169 ? 14.965 -14.797 -19.721 1.00 72.38 169 ASP A O 1
ATOM 1296 N N . SER A 1 170 ? 13.572 -13.088 -19.389 1.00 79.56 170 SER A N 1
ATOM 1297 C CA . SER A 1 170 ? 14.070 -12.709 -18.067 1.00 79.56 170 SER A CA 1
ATOM 1298 C C . SER A 1 170 ? 13.262 -13.392 -16.973 1.00 79.56 170 SER A C 1
ATOM 1300 O O . SER A 1 170 ? 12.040 -13.432 -17.019 1.00 79.56 170 SER A O 1
ATOM 1302 N N . GLN A 1 171 ? 13.924 -13.825 -15.899 1.00 76.50 171 GLN A N 1
ATOM 1303 C CA . GLN A 1 171 ? 13.232 -14.390 -14.737 1.00 76.50 171 GLN A CA 1
ATOM 1304 C C . GLN A 1 171 ? 12.266 -13.403 -14.053 1.00 76.50 171 GLN A C 1
ATOM 1306 O O . GLN A 1 171 ? 11.417 -13.828 -13.279 1.00 76.50 171 GLN A O 1
ATOM 1311 N N . PHE A 1 172 ? 12.372 -12.101 -14.334 1.00 82.19 172 PHE A N 1
ATOM 1312 C CA . PHE A 1 172 ? 11.529 -11.051 -13.753 1.00 82.19 172 PHE A CA 1
ATOM 1313 C C . PHE A 1 172 ? 10.425 -10.558 -14.698 1.00 82.19 172 PHE A C 1
ATOM 1315 O O . PHE A 1 172 ? 9.762 -9.572 -14.386 1.00 82.19 172 PHE A O 1
ATOM 1322 N N . SER A 1 173 ? 10.250 -11.188 -15.864 1.00 86.94 173 SER A N 1
ATOM 1323 C CA . SER A 1 173 ? 9.205 -10.781 -16.799 1.00 86.94 173 SER A CA 1
ATOM 1324 C C . SER A 1 173 ? 7.823 -11.229 -16.335 1.00 86.94 173 SER A C 1
ATOM 1326 O O . SER A 1 173 ? 7.655 -12.322 -15.784 1.00 86.94 173 SER A O 1
ATOM 1328 N N . LEU A 1 174 ? 6.820 -10.412 -16.620 1.00 90.44 174 LEU A N 1
ATOM 1329 C CA . LEU A 1 174 ? 5.429 -10.831 -16.540 1.00 90.44 174 LEU A CA 1
ATOM 1330 C C . LEU A 1 174 ? 5.056 -11.623 -17.792 1.00 90.44 174 LEU A C 1
ATOM 1332 O O . LEU A 1 174 ? 5.640 -11.438 -18.866 1.00 90.44 174 LEU A O 1
ATOM 1336 N N . CYS A 1 175 ? 4.101 -12.525 -17.641 1.00 87.94 175 CYS A N 1
ATOM 1337 C CA . CYS A 1 175 ? 3.610 -13.339 -18.736 1.00 87.94 175 CYS A CA 1
ATOM 1338 C C . CYS A 1 175 ? 2.471 -12.642 -19.468 1.00 87.94 175 CYS A C 1
ATOM 1340 O O . CYS A 1 175 ? 1.643 -11.956 -18.869 1.00 87.94 175 CYS A O 1
ATOM 1342 N N . HIS A 1 176 ? 2.425 -12.825 -20.781 1.00 82.38 176 HIS A N 1
ATOM 1343 C CA . HIS A 1 176 ? 1.370 -12.320 -21.635 1.00 82.38 176 HIS A CA 1
ATOM 1344 C C . HIS A 1 176 ? 1.023 -13.349 -22.725 1.00 82.38 176 HIS A C 1
ATOM 1346 O O . HIS A 1 176 ? 1.843 -14.141 -23.190 1.00 82.38 176 HIS A O 1
ATOM 1352 N N . HIS A 1 177 ? -0.256 -13.397 -23.099 1.00 72.25 177 HIS A N 1
ATOM 1353 C CA . HIS A 1 177 ? -0.705 -14.189 -24.238 1.00 72.25 177 HIS A CA 1
ATOM 1354 C C . HIS A 1 177 ? -0.638 -13.323 -25.492 1.00 72.25 177 HIS A C 1
ATOM 1356 O O . HIS A 1 177 ? -1.482 -12.458 -25.718 1.00 72.25 177 HIS A O 1
ATOM 1362 N N . GLY A 1 178 ? 0.374 -13.573 -26.326 1.00 64.62 178 GLY A N 1
ATOM 1363 C CA . GLY A 1 178 ? 0.566 -12.841 -27.574 1.00 64.62 178 GLY A CA 1
ATOM 1364 C C . GLY A 1 178 ? -0.709 -12.789 -28.426 1.00 64.62 178 GLY A C 1
ATOM 1365 O O . GLY A 1 178 ? -1.193 -13.816 -28.905 1.00 64.62 178 GLY A O 1
ATOM 1366 N N . GLY A 1 179 ? -1.223 -11.575 -28.641 1.00 64.62 179 GLY A N 1
ATOM 1367 C CA . GLY A 1 179 ? -2.451 -11.307 -29.399 1.00 64.62 179 GLY A CA 1
ATOM 1368 C C . GLY A 1 179 ? -3.546 -10.607 -28.593 1.00 64.62 179 GLY A C 1
ATOM 1369 O O . GLY A 1 179 ? -4.440 -10.018 -29.208 1.00 64.62 179 GLY A O 1
ATOM 1370 N N . ASP A 1 180 ? -3.444 -10.615 -27.264 1.00 68.38 180 ASP A N 1
ATOM 1371 C CA . ASP A 1 180 ? -4.357 -9.909 -26.367 1.00 68.38 180 ASP A CA 1
ATOM 1372 C C . ASP A 1 180 ? -3.850 -8.493 -26.032 1.00 68.38 180 ASP A C 1
ATOM 1374 O O . ASP A 1 180 ? -2.736 -8.098 -26.383 1.00 68.38 180 ASP A O 1
ATOM 1378 N N . ALA A 1 181 ? -4.691 -7.681 -25.388 1.00 78.31 181 ALA A N 1
ATOM 1379 C CA . ALA A 1 181 ? -4.224 -6.429 -24.800 1.00 78.31 181 ALA A CA 1
ATOM 1380 C C . ALA A 1 181 ? -3.334 -6.738 -23.584 1.00 78.31 181 ALA A C 1
ATOM 1382 O O . ALA A 1 181 ? -3.518 -7.751 -22.915 1.00 78.31 181 ALA A O 1
ATOM 1383 N N . TYR A 1 182 ? -2.366 -5.869 -23.290 1.00 81.81 182 TYR A N 1
ATOM 1384 C CA . TYR A 1 182 ? -1.609 -5.973 -22.045 1.00 81.81 182 TYR A CA 1
ATOM 1385 C C . TYR A 1 182 ? -2.518 -5.586 -20.881 1.00 81.81 182 TYR A C 1
ATOM 1387 O O . TYR A 1 182 ? -2.804 -4.401 -20.678 1.00 81.81 182 TYR A O 1
ATOM 1395 N N . ASP A 1 183 ? -2.993 -6.591 -20.157 1.00 82.62 183 ASP A N 1
ATOM 1396 C CA . ASP A 1 183 ? -3.827 -6.394 -18.983 1.00 82.62 183 ASP A CA 1
ATOM 1397 C C . ASP A 1 183 ? -2.985 -5.918 -17.796 1.00 82.62 183 ASP A C 1
ATOM 1399 O O . ASP A 1 183 ? -1.822 -6.285 -17.631 1.00 82.62 183 ASP A O 1
ATOM 1403 N N . THR A 1 184 ? -3.583 -5.071 -16.961 1.00 87.56 184 THR A N 1
ATOM 1404 C CA . THR A 1 184 ? -2.969 -4.671 -15.694 1.00 87.56 184 THR A CA 1
ATOM 1405 C C . THR A 1 184 ? -3.056 -5.855 -14.724 1.00 87.56 184 THR A C 1
ATOM 1407 O O . THR A 1 184 ? -4.177 -6.286 -14.442 1.00 87.56 184 THR A O 1
ATOM 1410 N N . PRO A 1 185 ? -1.928 -6.371 -14.200 1.00 90.81 185 PRO A N 1
ATOM 1411 C CA . PRO A 1 185 ? -1.929 -7.469 -13.244 1.00 90.81 185 PRO A CA 1
ATOM 1412 C C . PRO A 1 185 ? -2.614 -7.052 -11.943 1.00 90.81 185 PRO A C 1
ATOM 1414 O O . PRO A 1 185 ? -2.717 -5.862 -11.617 1.00 90.81 185 PRO A O 1
ATOM 1417 N N . GLU A 1 186 ? -3.061 -8.041 -11.178 1.00 93.00 186 GLU A N 1
ATOM 1418 C CA . GLU A 1 186 ? -3.549 -7.799 -9.829 1.00 93.00 186 GLU A CA 1
ATOM 1419 C C . GLU A 1 186 ? -2.366 -7.428 -8.931 1.00 93.00 186 GLU A C 1
ATOM 1421 O O . GLU A 1 186 ? -1.337 -8.107 -8.914 1.00 93.00 186 GLU A O 1
ATOM 1426 N N . VAL A 1 187 ? -2.511 -6.327 -8.191 1.00 94.25 187 VAL A N 1
ATOM 1427 C CA . VAL A 1 187 ? -1.492 -5.849 -7.256 1.00 94.25 187 VAL A CA 1
ATOM 1428 C C . VAL A 1 187 ? -2.075 -5.762 -5.859 1.00 94.25 187 VAL A C 1
ATOM 1430 O O . VAL A 1 187 ? -3.013 -4.999 -5.612 1.00 94.25 187 VAL A O 1
ATOM 1433 N N . THR A 1 188 ? -1.465 -6.494 -4.934 1.00 92.81 188 THR A N 1
ATOM 1434 C CA . THR A 1 188 ? -1.791 -6.482 -3.506 1.00 92.81 188 THR A CA 1
ATOM 1435 C C . THR A 1 188 ? -0.551 -6.139 -2.682 1.00 92.81 188 THR A C 1
ATOM 1437 O O . THR A 1 188 ? 0.579 -6.170 -3.171 1.00 92.81 188 THR A O 1
ATOM 1440 N N . VAL A 1 189 ? -0.754 -5.775 -1.415 1.00 91.31 189 VAL A N 1
ATOM 1441 C CA . VAL A 1 189 ? 0.335 -5.679 -0.436 1.00 91.31 189 VAL A CA 1
ATOM 1442 C C . VAL A 1 189 ? 0.072 -6.706 0.650 1.00 91.31 189 VAL A C 1
ATOM 1444 O O . VAL A 1 189 ? -0.994 -6.703 1.265 1.00 91.31 189 VAL A O 1
ATOM 1447 N N . GLU A 1 190 ? 1.032 -7.598 0.865 1.00 89.06 190 GLU A N 1
ATOM 1448 C CA . GLU A 1 190 ? 0.898 -8.734 1.776 1.00 89.06 190 GLU A CA 1
ATOM 1449 C C . GLU A 1 190 ? 1.993 -8.706 2.841 1.00 89.06 190 GLU A C 1
ATOM 1451 O O . GLU A 1 190 ? 3.137 -8.341 2.566 1.00 89.06 190 GLU A O 1
ATOM 1456 N N . THR A 1 191 ? 1.657 -9.130 4.062 1.00 88.69 191 THR A N 1
ATOM 1457 C CA . THR A 1 191 ? 2.633 -9.314 5.144 1.00 88.69 191 THR A CA 1
ATOM 1458 C C . THR A 1 191 ? 3.443 -10.584 4.890 1.00 88.69 191 THR A C 1
ATOM 1460 O O . THR A 1 191 ? 3.051 -11.687 5.276 1.00 88.69 191 THR A O 1
ATOM 1463 N N . ILE A 1 192 ? 4.575 -10.426 4.210 1.00 87.25 192 ILE A N 1
ATOM 1464 C CA . ILE A 1 192 ? 5.517 -11.490 3.867 1.00 87.25 192 ILE A CA 1
ATOM 1465 C C . ILE A 1 192 ? 6.909 -10.999 4.244 1.00 87.25 192 ILE A C 1
ATOM 1467 O O . ILE A 1 192 ? 7.305 -9.892 3.891 1.00 87.25 192 ILE A O 1
ATOM 1471 N N . SER A 1 193 ? 7.662 -11.830 4.962 1.00 82.94 193 SER A N 1
ATOM 1472 C CA . SER A 1 193 ? 9.010 -11.476 5.401 1.00 82.94 193 SER A CA 1
ATOM 1473 C C . SER A 1 193 ? 10.066 -12.176 4.556 1.00 82.94 193 SER A C 1
ATOM 1475 O O . SER A 1 193 ? 9.995 -13.383 4.323 1.00 82.94 193 SER A O 1
ATOM 1477 N N . MET A 1 194 ? 11.073 -11.410 4.149 1.00 90.00 194 MET A N 1
ATOM 1478 C CA . MET A 1 194 ? 12.318 -11.905 3.582 1.00 90.00 194 MET A CA 1
ATOM 1479 C C . MET A 1 194 ? 13.486 -11.319 4.383 1.00 90.00 194 MET A C 1
ATOM 1481 O O . MET A 1 194 ? 13.411 -10.222 4.945 1.00 90.00 194 MET A O 1
ATOM 1485 N N . GLU A 1 195 ? 14.572 -12.080 4.515 1.00 91.31 195 GLU A N 1
ATOM 1486 C CA . GLU A 1 195 ? 15.755 -11.590 5.218 1.00 91.31 195 GLU A CA 1
ATOM 1487 C C . GLU A 1 195 ? 16.286 -10.316 4.539 1.00 91.31 195 GLU A C 1
ATOM 1489 O O . GLU A 1 195 ? 16.415 -10.250 3.321 1.00 91.31 195 GLU A O 1
ATOM 1494 N N . GLY A 1 196 ? 16.577 -9.285 5.337 1.00 89.88 196 GLY A N 1
ATOM 1495 C CA . GLY A 1 196 ? 17.064 -8.000 4.827 1.00 89.88 196 GLY A CA 1
ATOM 1496 C C . GLY A 1 196 ? 15.985 -7.040 4.306 1.00 89.88 196 GLY A C 1
ATOM 1497 O O . GLY A 1 196 ? 16.336 -5.919 3.936 1.00 89.88 196 GLY A O 1
ATOM 1498 N N . THR A 1 197 ? 14.696 -7.400 4.341 1.00 92.06 197 THR A N 1
ATOM 1499 C CA . THR A 1 197 ? 13.597 -6.546 3.842 1.00 92.06 197 THR A CA 1
ATOM 1500 C C . THR A 1 197 ? 12.561 -6.191 4.898 1.00 92.06 197 THR A C 1
ATOM 1502 O O . THR A 1 197 ? 12.460 -6.859 5.928 1.00 92.06 197 THR A O 1
ATOM 1505 N N . CYS A 1 198 ? 11.774 -5.146 4.656 1.00 89.69 198 CYS A N 1
ATOM 1506 C CA . CYS A 1 198 ? 10.571 -4.885 5.439 1.00 89.69 198 CYS A CA 1
ATOM 1507 C C . CYS A 1 198 ? 9.612 -6.090 5.347 1.00 89.69 198 CYS A C 1
ATOM 1509 O O . CYS A 1 198 ? 9.721 -6.930 4.447 1.00 89.69 198 CYS A O 1
ATOM 1511 N N . ASP A 1 199 ? 8.717 -6.221 6.322 1.00 89.62 199 ASP A N 1
ATOM 1512 C CA . ASP A 1 199 ? 7.831 -7.378 6.520 1.00 89.62 199 ASP A CA 1
ATOM 1513 C C . ASP A 1 199 ? 6.597 -7.375 5.609 1.00 89.62 199 ASP A C 1
ATOM 1515 O O . ASP A 1 199 ? 5.599 -8.048 5.879 1.00 89.62 199 ASP A O 1
ATOM 1519 N N . ARG A 1 200 ? 6.673 -6.608 4.523 1.00 90.50 200 ARG A N 1
ATOM 1520 C CA . ARG A 1 200 ? 5.625 -6.444 3.532 1.00 90.50 200 ARG A CA 1
ATOM 1521 C C . ARG A 1 200 ? 6.208 -6.521 2.136 1.00 90.50 200 ARG A C 1
ATOM 1523 O O . ARG A 1 200 ? 7.295 -6.006 1.869 1.00 90.50 200 ARG A O 1
ATOM 1530 N N . ALA A 1 201 ? 5.443 -7.142 1.253 1.00 94.06 201 ALA A N 1
ATOM 1531 C CA . ALA A 1 201 ? 5.754 -7.264 -0.157 1.00 94.06 201 ALA A CA 1
ATOM 1532 C C . ALA A 1 201 ? 4.623 -6.669 -0.987 1.00 94.06 201 ALA A C 1
ATOM 1534 O O . ALA A 1 201 ? 3.449 -6.908 -0.700 1.00 94.06 201 ALA A O 1
ATOM 1535 N N . ILE A 1 202 ? 4.978 -5.960 -2.052 1.00 95.88 202 ILE A N 1
ATOM 1536 C CA . ILE A 1 202 ? 4.055 -5.698 -3.154 1.00 95.88 202 ILE A CA 1
ATOM 1537 C C . ILE A 1 202 ? 4.019 -6.972 -3.985 1.00 95.88 202 ILE A C 1
ATOM 1539 O O . ILE A 1 202 ? 5.049 -7.386 -4.519 1.00 95.88 202 ILE A O 1
ATOM 1543 N N . VAL A 1 203 ? 2.859 -7.607 -4.063 1.00 95.25 203 VAL A N 1
ATOM 1544 C CA . VAL A 1 203 ? 2.655 -8.855 -4.793 1.00 95.25 203 VAL A CA 1
ATOM 1545 C C . VAL A 1 203 ? 1.961 -8.532 -6.105 1.00 95.25 203 VAL A C 1
ATOM 1547 O O . VAL A 1 203 ? 0.930 -7.866 -6.118 1.00 95.25 203 VAL A O 1
ATOM 1550 N N . ILE A 1 204 ? 2.553 -8.991 -7.202 1.00 95.38 204 ILE A N 1
ATOM 1551 C CA . ILE A 1 204 ? 2.075 -8.782 -8.566 1.00 95.38 204 ILE A CA 1
ATOM 1552 C C . ILE A 1 204 ? 1.713 -10.150 -9.131 1.00 95.38 204 ILE A C 1
ATOM 1554 O O . ILE A 1 204 ? 2.574 -11.028 -9.246 1.00 95.38 204 ILE A O 1
ATOM 1558 N N . ASP A 1 205 ? 0.438 -10.324 -9.458 1.00 92.62 205 ASP A N 1
ATOM 1559 C CA . ASP A 1 205 ? -0.130 -11.557 -9.992 1.00 92.62 205 ASP A CA 1
ATOM 1560 C C . ASP A 1 205 ? -0.710 -11.291 -11.386 1.00 92.62 205 ASP A C 1
ATOM 1562 O O . ASP A 1 205 ? -1.686 -10.556 -11.547 1.00 92.62 205 ASP A O 1
ATOM 1566 N N . ASP A 1 206 ? -0.077 -11.866 -12.408 1.00 85.94 206 ASP A N 1
ATOM 1567 C CA . ASP A 1 206 ? -0.533 -11.784 -13.800 1.00 85.94 206 ASP A CA 1
ATOM 1568 C C . ASP A 1 206 ? -1.534 -12.899 -14.166 1.00 85.94 206 ASP A C 1
ATOM 1570 O O . ASP A 1 206 ? -2.012 -12.960 -15.301 1.00 85.94 206 ASP A O 1
ATOM 1574 N N . GLY A 1 207 ? -1.865 -13.787 -13.217 1.00 85.50 207 GLY A N 1
ATOM 1575 C CA . GLY A 1 207 ? -2.806 -14.894 -13.387 1.00 85.50 207 GLY A CA 1
ATOM 1576 C C . GLY A 1 207 ? -2.321 -16.021 -14.305 1.00 85.50 207 GLY A C 1
ATOM 1577 O O . GLY A 1 207 ? -3.072 -16.971 -14.548 1.00 85.50 207 GLY A O 1
ATOM 1578 N N . MET A 1 208 ? -1.098 -15.936 -14.829 1.00 83.31 208 MET A N 1
ATOM 1579 C CA . MET A 1 208 ? -0.555 -16.868 -15.821 1.00 83.31 208 MET A CA 1
ATOM 1580 C C . MET A 1 208 ? 0.728 -17.543 -15.348 1.00 83.31 208 MET A C 1
ATOM 1582 O O . MET A 1 208 ? 0.919 -18.735 -15.599 1.00 83.31 208 MET A O 1
ATOM 1586 N N . CYS A 1 209 ? 1.594 -16.799 -14.674 1.00 82.75 209 CYS A N 1
ATOM 1587 C CA . CYS A 1 209 ? 2.892 -17.248 -14.203 1.00 82.75 209 CYS A CA 1
ATOM 1588 C C . CYS A 1 209 ? 3.048 -17.030 -12.702 1.00 82.75 209 CYS A C 1
ATOM 1590 O O . CYS A 1 209 ? 2.154 -16.532 -12.019 1.00 82.75 209 CYS A O 1
ATOM 1592 N N . ASP A 1 210 ? 4.201 -17.437 -12.170 1.00 86.81 210 ASP A N 1
ATOM 1593 C CA . ASP A 1 210 ? 4.472 -17.241 -10.755 1.00 86.81 210 ASP A CA 1
ATOM 1594 C C . ASP A 1 210 ? 4.535 -15.755 -10.403 1.00 86.81 210 ASP A C 1
ATOM 1596 O O . ASP A 1 210 ? 5.091 -14.944 -11.158 1.00 86.81 210 ASP A O 1
ATOM 1600 N N . LYS A 1 211 ? 3.989 -15.436 -9.226 1.00 91.75 211 LYS A N 1
ATOM 1601 C CA . LYS A 1 211 ? 3.877 -14.076 -8.699 1.00 91.75 211 LYS A CA 1
ATOM 1602 C C . LYS A 1 211 ? 5.250 -13.436 -8.533 1.00 91.75 211 LYS A C 1
ATOM 1604 O O . LYS A 1 211 ? 6.183 -14.059 -8.015 1.00 91.75 211 LYS A O 1
ATOM 1609 N N . VAL A 1 212 ? 5.334 -12.157 -8.881 1.00 94.00 212 VAL A N 1
ATOM 1610 C CA . VAL A 1 212 ? 6.500 -11.321 -8.582 1.00 94.00 212 VAL A CA 1
ATOM 1611 C C . VAL A 1 212 ? 6.254 -10.597 -7.267 1.00 94.00 212 VAL A C 1
ATOM 1613 O O . VAL A 1 212 ? 5.167 -10.068 -7.032 1.00 94.00 212 VAL A O 1
ATOM 1616 N N . ARG A 1 213 ? 7.262 -10.565 -6.399 1.00 95.31 213 ARG A N 1
ATOM 1617 C CA . ARG A 1 213 ? 7.225 -9.819 -5.143 1.00 95.31 213 ARG A CA 1
ATOM 1618 C C . ARG A 1 213 ? 8.293 -8.746 -5.132 1.00 95.31 213 ARG A C 1
ATOM 1620 O O . ARG A 1 213 ? 9.449 -9.018 -5.448 1.00 95.31 213 ARG A O 1
ATOM 1627 N N . LEU A 1 214 ? 7.904 -7.542 -4.736 1.00 95.69 214 LEU A N 1
ATOM 1628 C CA . LEU A 1 214 ? 8.808 -6.414 -4.556 1.00 95.69 214 LEU A CA 1
ATOM 1629 C C . LEU A 1 214 ? 8.862 -6.048 -3.081 1.00 95.69 214 LEU A C 1
ATOM 1631 O O . LEU A 1 214 ? 7.822 -5.862 -2.446 1.00 95.69 214 LEU A O 1
ATOM 1635 N N . TYR A 1 215 ? 10.069 -5.904 -2.554 1.00 94.38 215 TYR A N 1
ATOM 1636 C CA . TYR A 1 215 ? 10.291 -5.593 -1.153 1.00 94.38 215 TYR A CA 1
ATOM 1637 C C . TYR A 1 215 ? 11.066 -4.298 -0.977 1.00 94.38 215 TYR A C 1
ATOM 1639 O O . TYR A 1 215 ? 12.049 -4.036 -1.678 1.00 94.38 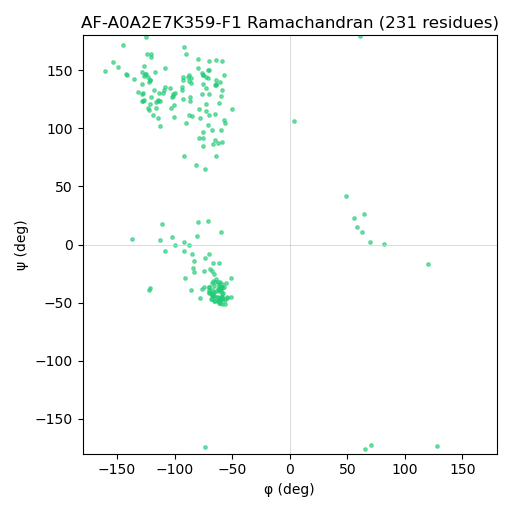215 TYR A O 1
ATOM 1647 N N . TRP A 1 216 ? 10.672 -3.537 0.040 1.00 92.69 216 TRP A N 1
ATOM 1648 C CA . TRP A 1 216 ? 11.475 -2.429 0.532 1.00 92.69 216 TRP A CA 1
ATOM 1649 C C . TRP A 1 216 ? 12.652 -2.968 1.369 1.00 92.69 216 TRP A C 1
ATOM 1651 O O . TRP A 1 216 ? 12.441 -3.803 2.257 1.00 92.69 216 TRP A O 1
ATOM 1661 N N . PRO A 1 217 ? 13.903 -2.551 1.115 1.00 91.75 217 PRO A N 1
ATOM 1662 C CA . PRO A 1 217 ? 15.057 -2.995 1.896 1.00 91.75 217 PRO A CA 1
ATOM 1663 C C . PRO A 1 217 ? 15.053 -2.390 3.312 1.00 91.75 217 PRO A C 1
ATOM 1665 O O . PRO A 1 217 ? 14.728 -1.220 3.491 1.00 91.75 217 PRO A O 1
ATOM 1668 N N . LYS A 1 218 ? 15.488 -3.149 4.334 1.00 87.56 218 LYS A N 1
ATOM 1669 C CA . LYS A 1 218 ? 15.633 -2.615 5.713 1.00 87.56 218 LYS A CA 1
ATOM 1670 C C . LYS A 1 218 ? 16.729 -1.564 5.831 1.00 87.56 218 LYS A C 1
ATOM 1672 O O . LYS A 1 218 ? 16.674 -0.698 6.696 1.00 87.56 218 LYS A O 1
ATOM 1677 N N . SER A 1 219 ? 17.770 -1.704 5.020 1.00 74.25 219 SER A N 1
ATOM 1678 C CA . SER A 1 219 ? 18.897 -0.786 4.971 1.00 74.25 219 SER A CA 1
ATOM 1679 C C . SER A 1 219 ? 18.878 -0.082 3.626 1.00 74.25 219 SER A C 1
ATOM 1681 O O . SER A 1 219 ? 19.302 -0.672 2.633 1.00 74.25 219 SER A O 1
ATOM 1683 N N . ASN A 1 220 ? 18.414 1.165 3.606 1.00 64.75 220 ASN A N 1
ATOM 1684 C CA . ASN A 1 220 ? 18.644 2.055 2.480 1.00 64.75 220 ASN A CA 1
ATOM 1685 C C . ASN A 1 220 ? 19.532 3.215 2.954 1.00 64.75 220 ASN A C 1
ATOM 1687 O O . ASN A 1 220 ? 19.096 4.002 3.794 1.00 64.75 220 ASN A O 1
ATOM 1691 N N . PRO A 1 221 ? 20.805 3.285 2.539 1.00 51.72 221 PRO A N 1
ATOM 1692 C CA . PRO A 1 221 ? 21.737 4.275 3.059 1.00 51.72 221 PRO A CA 1
ATOM 1693 C C . PRO A 1 221 ? 21.453 5.662 2.465 1.00 51.72 221 PRO A C 1
ATOM 1695 O O . PRO A 1 221 ? 22.097 6.041 1.505 1.00 51.72 221 PRO A O 1
ATOM 1698 N N . GLY A 1 222 ? 20.526 6.429 3.047 1.00 58.25 222 GLY A N 1
ATOM 1699 C CA . GLY A 1 222 ? 20.407 7.885 2.850 1.00 58.25 222 GLY A CA 1
ATOM 1700 C C . GLY A 1 222 ? 20.203 8.393 1.416 1.00 58.25 222 GLY A C 1
ATOM 1701 O O . GLY A 1 222 ? 20.406 9.581 1.183 1.00 58.25 222 GLY A O 1
ATOM 1702 N N . ASP A 1 223 ? 19.838 7.519 0.478 1.00 68.56 223 ASP A N 1
ATOM 1703 C CA . ASP A 1 223 ? 19.569 7.880 -0.910 1.00 68.56 223 ASP A CA 1
ATOM 1704 C C . ASP A 1 223 ? 18.072 8.170 -1.110 1.00 68.56 223 ASP A C 1
ATOM 1706 O O . ASP A 1 223 ? 17.201 7.511 -0.530 1.00 68.56 223 ASP A O 1
ATOM 1710 N N . ASP A 1 224 ? 17.785 9.151 -1.966 1.00 75.81 224 ASP A N 1
ATOM 1711 C CA . ASP A 1 224 ? 16.432 9.547 -2.381 1.00 75.81 224 ASP A CA 1
ATOM 1712 C C . ASP A 1 224 ? 15.729 8.434 -3.184 1.00 75.81 224 ASP A C 1
ATOM 1714 O O . ASP A 1 224 ? 14.500 8.349 -3.229 1.00 75.81 224 ASP A O 1
ATOM 1718 N N . GLU A 1 225 ? 16.519 7.573 -3.828 1.00 85.12 225 GLU A N 1
ATOM 1719 C CA . GLU A 1 225 ? 16.067 6.437 -4.623 1.00 85.12 225 GLU A CA 1
ATOM 1720 C C . GLU A 1 225 ? 16.372 5.123 -3.900 1.00 85.12 225 GLU A C 1
ATOM 1722 O O . GLU A 1 225 ? 17.461 4.906 -3.369 1.00 85.12 225 GLU A O 1
ATOM 1727 N N . VAL A 1 226 ? 15.392 4.225 -3.892 1.00 88.06 226 VAL A N 1
ATOM 1728 C CA . VAL A 1 226 ? 15.472 2.919 -3.245 1.00 88.06 226 VAL A CA 1
ATOM 1729 C C . VAL A 1 226 ? 15.413 1.846 -4.317 1.00 88.06 226 VAL A C 1
ATOM 1731 O O . VAL A 1 226 ? 14.455 1.756 -5.083 1.00 88.06 226 VAL A O 1
ATOM 1734 N N . THR A 1 227 ? 16.411 0.967 -4.346 1.00 90.38 227 THR A N 1
ATOM 1735 C CA . THR A 1 227 ? 16.325 -0.232 -5.184 1.00 90.38 227 THR A CA 1
ATOM 1736 C C . THR A 1 227 ? 15.433 -1.263 -4.498 1.00 90.38 227 THR A C 1
ATOM 1738 O O . THR A 1 227 ? 15.822 -1.858 -3.491 1.00 90.38 227 THR A O 1
ATOM 1741 N N . LEU A 1 228 ? 14.233 -1.478 -5.044 1.00 92.50 228 LEU A N 1
ATOM 1742 C CA . LEU A 1 228 ? 13.331 -2.528 -4.573 1.00 92.50 228 LEU A CA 1
ATOM 1743 C C . LEU A 1 228 ? 13.950 -3.905 -4.835 1.00 92.50 228 LEU A C 1
ATOM 1745 O O . LEU A 1 228 ? 14.497 -4.165 -5.908 1.00 92.50 228 LEU A O 1
ATOM 1749 N N . ILE A 1 229 ? 13.851 -4.799 -3.856 1.00 93.50 229 ILE A N 1
ATOM 1750 C CA . ILE A 1 229 ? 14.352 -6.167 -3.991 1.00 93.50 229 ILE A CA 1
ATOM 1751 C C . ILE A 1 229 ? 13.259 -7.016 -4.635 1.00 93.50 229 ILE A C 1
ATOM 1753 O O . ILE A 1 229 ? 12.131 -7.041 -4.145 1.00 93.50 229 ILE A O 1
ATOM 1757 N N . ILE A 1 230 ? 13.601 -7.706 -5.723 1.00 93.94 230 ILE A N 1
ATOM 1758 C CA . ILE A 1 230 ? 12.671 -8.528 -6.503 1.00 93.94 230 ILE A CA 1
ATOM 1759 C C . ILE A 1 230 ? 12.874 -10.002 -6.153 1.00 93.94 230 ILE A C 1
ATOM 1761 O O . ILE A 1 230 ? 13.994 -10.511 -6.212 1.00 93.94 230 ILE A O 1
ATOM 1765 N N . ASP A 1 231 ? 11.780 -10.683 -5.846 1.00 92.38 231 ASP A N 1
ATOM 1766 C CA . ASP A 1 231 ? 11.697 -12.125 -5.628 1.00 92.38 231 ASP A CA 1
ATOM 1767 C C . ASP A 1 231 ? 10.629 -12.711 -6.556 1.00 92.38 231 ASP A C 1
ATOM 1769 O O . ASP A 1 231 ? 9.623 -12.057 -6.853 1.00 92.38 231 ASP A O 1
ATOM 1773 N N . ARG A 1 232 ? 10.840 -13.944 -7.011 1.00 86.19 232 ARG A N 1
ATOM 1774 C CA . ARG A 1 232 ? 9.847 -14.685 -7.787 1.00 86.19 232 ARG A CA 1
ATOM 1775 C C . ARG A 1 232 ? 9.653 -16.045 -7.153 1.00 86.19 232 ARG A C 1
ATOM 1777 O O . ARG A 1 232 ? 10.626 -16.737 -6.857 1.00 86.19 232 ARG A O 1
ATOM 1784 N N . ASN A 1 233 ? 8.386 -16.364 -6.932 1.00 69.81 233 ASN A N 1
ATOM 1785 C CA . ASN A 1 233 ? 7.985 -17.563 -6.219 1.00 69.81 233 ASN A CA 1
ATOM 1786 C C . ASN A 1 233 ? 7.890 -18.799 -7.110 1.00 69.81 233 ASN A C 1
ATOM 1788 O O . ASN A 1 233 ? 7.861 -18.615 -8.339 1.00 69.81 233 ASN A O 1
#

Mean predicted aligned error: 10.09 Å

Solvent-accessible surface area (backbone atoms only — not comparable to full-atom values): 13243 Å² total; per-residue (Å²): 135,91,76,83,73,84,74,78,71,80,72,70,83,57,93,72,72,71,65,25,83,44,61,68,46,32,51,55,47,48,51,54,52,50,57,46,49,78,74,42,78,63,55,68,76,56,49,52,54,29,49,55,26,41,52,53,15,50,57,18,34,75,68,68,35,38,71,59,15,30,54,24,47,49,50,22,50,49,49,49,49,52,52,51,57,70,22,50,87,40,50,51,71,70,59,47,53,49,50,44,37,71,77,59,32,88,79,57,42,81,92,61,41,53,75,50,73,37,46,42,60,82,78,60,30,39,19,41,36,38,36,32,71,40,74,81,48,94,91,44,46,29,43,38,39,39,37,33,35,56,43,92,89,78,74,45,68,34,34,30,62,50,74,31,39,48,73,48,102,50,93,71,35,43,66,68,68,91,88,62,80,88,73,77,56,53,75,50,76,45,86,42,75,51,92,71,35,18,57,23,24,44,37,38,37,61,87,76,55,70,40,40,33,39,24,34,53,68,76,70,87,89,54,58,62,40,77,54,48,78,47,70,103

Radius of gyration: 20.77 Å; Cα contacts (8 Å, |Δi|>4): 398; chains: 1; bounding box: 52×34×57 Å

Secondary structure (DSSP, 8-state):
--------------SS-----SHHHHHHHHHHHHHHHHTS---HHHHHHHHHHHHHHHHHHHTT-HHHHHHHHHHHHHHHHHHHHHT-S---HHHHHHHHHHHH-TT--TTT-EEEEE--SSS---EEEEEEEE---TT--EEEEEEEEE-TTT--EEEEEEEEEBS-SSTTPBP--BTB--PPPEEEEE----TTEEEEEEEEE-SSSPPEEEEEES---S-SEE-PEEEE-